Protein AF-A0A966VBM8-F1 (afdb_monomer)

Foldseek 3Di:
DWDFAPALVSVVVCQVVPFQLEAADVVLLVVLLVPAPAAACPCPLFCLQALFWFQLCVLQCVLQVVLVHARLQFFDGISLQLLVQLQQQQSQQQSFFPPVPDCPVPVAGWFRQLLLLQQQDLDHHHYNSRSLSLCAPFAHTDGQAQPVVVVDHNVDHDNVSSSVNNNVHDDPVNRVVRNVQGFADKYQYQAVSSVSSLLSQRGKKKFFFQWDWDQEADPAQATDTDGTGRGMWIWRIWRNNDPPWIKIKTAGRSGQPSHDYDYPPCDHGRIGMDTRVVVNNRSNSRRMMITHSHHGRPRGDGDDPCRVVVVD

Sequence (312 aa):
MSEIFASTRDMIEAYEHGLVGSYCDPAATEKLLASLPLPLFGNTLAGAGEGQLSLAFKAVVAFEKSAGRKPYDEAQTTGDCVSHGVRGAADQARANDPDLKTTEDWVDRTATEPLYGARGHGGEGASCSEIVGWAHKTGGLMLRKNHTELSLDLSIYNARIGIGWGSRGVPANVTSAAAKHRIGTISLVTTWQQARDCIASGYGLVCCSSVGFNSQRNSEGMLFPKGTWHHAMHWSAADDTRSGDCRFLVQNSWGYTWVSGPKVHDQPEGSFWISQDVAQRMIGYGGTYAVSNVDGFPKRELKDWGAKEVLG

Mean predicted aligned error: 3.75 Å

Structure (mmCIF, N/CA/C/O backbone):
data_AF-A0A966VBM8-F1
#
_entry.id   AF-A0A966VBM8-F1
#
loop_
_atom_site.group_PDB
_atom_site.id
_atom_site.type_symbol
_atom_site.label_atom_id
_atom_site.label_alt_id
_atom_site.label_comp_id
_atom_site.label_asym_id
_atom_site.label_entity_id
_atom_site.label_seq_id
_atom_site.pdbx_PDB_ins_code
_atom_site.Cartn_x
_atom_site.Cartn_y
_atom_site.Cartn_z
_atom_site.occupancy
_atom_site.B_iso_or_equiv
_atom_site.auth_seq_id
_atom_site.auth_comp_id
_atom_site.auth_asym_id
_atom_site.auth_atom_id
_atom_site.pdbx_PDB_model_num
ATOM 1 N N . MET A 1 1 ? 1.461 9.019 -23.106 1.00 62.34 1 MET A N 1
ATOM 2 C CA . MET A 1 1 ? 2.816 8.878 -22.524 1.00 62.34 1 MET A CA 1
ATOM 3 C C . MET A 1 1 ? 2.708 9.234 -21.055 1.00 62.34 1 MET A C 1
ATOM 5 O O . MET A 1 1 ? 1.849 10.051 -20.758 1.00 62.34 1 MET A O 1
ATOM 9 N N . SER A 1 2 ? 3.501 8.626 -20.169 1.00 77.19 2 SER A N 1
ATOM 10 C CA . SER A 1 2 ? 3.479 9.006 -18.750 1.00 77.19 2 SER A CA 1
ATOM 11 C C . SER A 1 2 ? 4.077 10.399 -18.534 1.00 77.19 2 SER A C 1
ATOM 13 O O . SER A 1 2 ? 5.097 10.739 -19.138 1.00 77.19 2 SER A O 1
ATOM 15 N N . GLU A 1 3 ? 3.442 11.185 -17.679 1.00 84.75 3 GLU A N 1
ATOM 16 C CA . GLU A 1 3 ? 3.784 12.548 -17.305 1.00 84.75 3 GLU A CA 1
ATOM 17 C C . GLU A 1 3 ? 4.517 12.579 -15.958 1.00 84.75 3 GLU A C 1
ATOM 19 O O . GLU A 1 3 ? 4.395 11.676 -15.127 1.00 84.75 3 GLU A O 1
ATOM 24 N N . ILE A 1 4 ? 5.315 13.630 -15.756 1.00 93.62 4 ILE A N 1
ATOM 25 C CA . ILE A 1 4 ? 5.951 13.935 -14.473 1.00 93.62 4 ILE A CA 1
ATOM 26 C C . ILE A 1 4 ? 5.295 15.192 -13.914 1.00 93.62 4 ILE A C 1
ATOM 28 O O . ILE A 1 4 ? 5.364 16.251 -14.536 1.00 93.62 4 ILE A O 1
ATOM 32 N N . PHE A 1 5 ? 4.713 15.080 -12.728 1.00 93.00 5 PHE A N 1
ATOM 33 C CA . PHE A 1 5 ? 4.113 16.188 -12.000 1.00 93.00 5 PHE A CA 1
ATOM 34 C C . PHE A 1 5 ? 5.195 16.969 -11.254 1.00 93.00 5 PHE A C 1
ATOM 36 O O . PHE A 1 5 ? 6.013 16.389 -10.535 1.00 93.00 5 PHE A O 1
ATOM 43 N N . ALA A 1 6 ? 5.211 18.292 -11.429 1.00 89.69 6 ALA A N 1
ATOM 44 C CA . ALA A 1 6 ? 6.198 19.165 -10.797 1.00 89.69 6 ALA A CA 1
ATOM 45 C C . ALA A 1 6 ? 5.851 19.477 -9.332 1.00 89.69 6 ALA A C 1
ATOM 47 O O . ALA A 1 6 ? 6.725 19.863 -8.554 1.00 89.69 6 ALA A O 1
ATOM 48 N N . SER A 1 7 ? 4.587 19.300 -8.944 1.00 91.31 7 SER A N 1
ATOM 49 C CA . SER A 1 7 ? 4.099 19.556 -7.595 1.00 91.31 7 SER A CA 1
ATOM 50 C C . SER A 1 7 ? 2.936 18.638 -7.207 1.00 91.31 7 SER A C 1
ATOM 52 O O . SER A 1 7 ? 2.255 18.061 -8.055 1.00 91.31 7 SER A O 1
ATOM 54 N N . THR A 1 8 ? 2.654 18.562 -5.900 1.00 90.88 8 THR A N 1
ATOM 55 C CA . THR A 1 8 ? 1.443 17.915 -5.368 1.00 90.88 8 THR A CA 1
ATOM 56 C C . THR A 1 8 ? 0.172 18.484 -6.001 1.00 90.88 8 THR A C 1
ATOM 58 O O . THR A 1 8 ? -0.772 17.743 -6.249 1.00 90.88 8 THR A O 1
ATOM 61 N N . ARG A 1 9 ? 0.145 19.791 -6.283 1.00 92.31 9 ARG A N 1
ATOM 62 C CA . ARG A 1 9 ? -1.008 20.446 -6.900 1.00 92.31 9 ARG A CA 1
ATOM 63 C C . ARG A 1 9 ? -1.262 19.917 -8.311 1.00 92.31 9 ARG A C 1
ATOM 65 O O . ARG A 1 9 ? -2.390 19.535 -8.592 1.00 92.31 9 ARG A O 1
ATOM 72 N N . ASP A 1 10 ? -0.227 19.835 -9.145 1.00 93.56 10 ASP A N 1
ATOM 73 C CA . ASP A 1 10 ? -0.366 19.377 -10.537 1.00 93.56 10 ASP A CA 1
ATOM 74 C C . ASP A 1 10 ? -0.874 17.933 -10.599 1.00 93.56 10 ASP A C 1
ATOM 76 O O . ASP A 1 10 ? -1.719 17.589 -11.417 1.00 93.56 10 ASP A O 1
ATOM 80 N N . MET A 1 11 ? -0.390 17.085 -9.692 1.00 94.19 11 MET A N 1
ATOM 81 C CA . MET A 1 11 ? -0.851 15.705 -9.577 1.00 94.19 11 MET A CA 1
ATOM 82 C C . MET A 1 11 ? -2.317 15.627 -9.123 1.00 94.19 11 MET A C 1
ATOM 84 O O . MET A 1 11 ? -3.069 14.830 -9.679 1.00 94.19 11 MET A O 1
ATOM 88 N N . ILE A 1 12 ? -2.745 16.435 -8.144 1.00 92.31 12 ILE A N 1
ATOM 89 C CA . ILE A 1 12 ? -4.161 16.495 -7.736 1.00 92.31 12 ILE A CA 1
ATOM 90 C C . ILE A 1 12 ? -5.028 16.936 -8.921 1.00 92.31 12 ILE A C 1
ATOM 92 O O . ILE A 1 12 ? -5.999 16.253 -9.239 1.00 92.31 12 ILE A O 1
ATOM 96 N N . GLU A 1 13 ? -4.645 18.018 -9.606 1.00 94.19 13 GLU A N 1
ATOM 97 C CA . GLU A 1 13 ? -5.353 18.527 -10.788 1.00 94.19 13 GLU A CA 1
ATOM 98 C C . GLU A 1 13 ? -5.423 17.463 -11.900 1.00 94.19 13 GLU A C 1
ATOM 100 O O . GLU A 1 13 ? -6.455 17.315 -12.553 1.00 94.19 13 GLU A O 1
ATOM 105 N N . ALA A 1 14 ? -4.372 16.655 -12.084 1.00 94.81 14 ALA A N 1
ATOM 106 C CA . ALA A 1 14 ? -4.385 15.547 -13.036 1.00 94.81 14 ALA A CA 1
ATOM 107 C C . ALA A 1 14 ? -5.431 14.475 -12.674 1.00 94.81 14 ALA A C 1
ATOM 109 O O . ALA A 1 14 ? -6.175 14.029 -13.549 1.00 94.81 14 ALA A O 1
ATOM 110 N N . TYR A 1 15 ? -5.543 14.081 -11.399 1.00 94.94 15 TYR A N 1
ATOM 111 C CA . TYR A 1 15 ? -6.600 13.160 -10.954 1.00 94.94 15 TYR A CA 1
ATOM 112 C C . TYR A 1 15 ? -7.999 13.767 -11.087 1.00 94.94 15 TYR A C 1
ATOM 114 O O . TYR A 1 15 ? -8.917 13.076 -11.526 1.00 94.94 15 TYR A O 1
ATOM 122 N N . GLU A 1 16 ? -8.168 15.052 -10.770 1.00 92.25 16 GLU A N 1
ATOM 123 C CA . GLU A 1 16 ? -9.439 15.766 -10.955 1.00 92.25 16 GLU A CA 1
ATOM 124 C C . GLU A 1 16 ? -9.857 15.846 -12.433 1.00 92.25 16 GLU A C 1
ATOM 126 O O . GLU A 1 16 ? -11.052 15.838 -12.736 1.00 92.25 16 GLU A O 1
ATOM 131 N N . HIS A 1 17 ? -8.890 15.833 -13.356 1.00 93.50 17 HIS A N 1
ATOM 132 C CA . HIS A 1 17 ? -9.107 15.800 -14.804 1.00 93.50 17 HIS A CA 1
ATOM 133 C C . HIS A 1 17 ? -9.039 14.394 -15.428 1.00 93.50 17 HIS A C 1
ATOM 135 O O . HIS A 1 17 ? -8.966 14.263 -16.650 1.00 93.50 17 HIS A O 1
ATOM 141 N N . GLY A 1 18 ? -9.129 13.336 -14.618 1.00 93.75 18 GLY A N 1
ATOM 142 C CA . GLY A 1 18 ? -9.344 11.974 -15.112 1.00 93.75 18 GLY A CA 1
ATOM 143 C C . GLY A 1 18 ? -8.084 11.136 -15.323 1.00 93.75 18 GLY A C 1
ATOM 144 O O . GLY A 1 18 ? -8.145 10.138 -16.042 1.00 93.75 18 GLY A O 1
ATOM 145 N N . LEU A 1 19 ? -6.956 11.484 -14.692 1.00 96.38 19 LEU A N 1
ATOM 146 C CA . LEU A 1 19 ? -5.806 10.582 -14.610 1.00 96.38 19 LEU A CA 1
ATOM 147 C C . LEU A 1 19 ? -6.228 9.231 -14.013 1.00 96.38 19 LEU A C 1
ATOM 149 O O . LEU A 1 19 ? -6.774 9.146 -12.910 1.00 96.38 19 LEU A O 1
ATOM 153 N N . VAL A 1 20 ? -5.907 8.160 -14.736 1.00 97.31 20 VAL A N 1
ATOM 154 C CA . VAL A 1 20 ? -6.088 6.780 -14.282 1.00 97.31 20 VAL A CA 1
ATOM 155 C C . VAL A 1 20 ? -4.763 6.278 -13.722 1.00 97.31 20 VAL A C 1
ATOM 157 O O . VAL A 1 20 ? -3.937 5.741 -14.450 1.00 97.31 20 VAL A O 1
ATOM 160 N N . GLY A 1 21 ? -4.542 6.484 -12.424 1.00 97.31 21 GLY A N 1
ATOM 161 C CA . GLY A 1 21 ? -3.368 5.961 -11.717 1.00 97.31 21 GLY A CA 1
ATOM 162 C C . GLY A 1 21 ? -3.523 4.495 -11.297 1.00 97.31 21 GLY A C 1
ATOM 163 O O . GLY A 1 21 ? -2.538 3.777 -11.133 1.00 97.31 21 GLY A O 1
ATOM 164 N N . SER A 1 22 ? -4.757 4.029 -11.123 1.00 97.56 22 SER A N 1
ATOM 165 C CA . SER A 1 22 ? -5.069 2.648 -10.781 1.00 97.56 22 SER A CA 1
ATOM 166 C C . SER A 1 22 ? -6.316 2.157 -11.505 1.00 97.56 22 SER A C 1
ATOM 168 O O . SER A 1 22 ? -7.258 2.909 -11.754 1.00 97.56 22 SER A O 1
ATOM 170 N N . TYR A 1 23 ? -6.344 0.871 -11.828 1.00 96.44 23 TYR A N 1
ATOM 171 C CA . TYR A 1 23 ? -7.521 0.226 -12.395 1.00 96.44 23 TYR A CA 1
ATOM 172 C C . TYR A 1 23 ? -7.600 -1.243 -11.984 1.00 96.44 23 TYR A C 1
ATOM 174 O O . TYR A 1 23 ? -6.612 -1.862 -11.582 1.00 96.44 23 TYR A O 1
ATOM 182 N N . CYS A 1 24 ? -8.792 -1.819 -12.084 1.00 93.06 24 CYS A N 1
ATOM 183 C CA . CYS A 1 24 ? -8.986 -3.251 -11.915 1.00 93.06 24 CYS A CA 1
ATOM 184 C C . CYS A 1 24 ? -9.089 -3.898 -13.289 1.00 93.06 24 CYS A C 1
ATOM 186 O O . CYS A 1 24 ? -9.920 -3.493 -14.098 1.00 93.06 24 CYS A O 1
ATOM 188 N N . ASP A 1 25 ? -8.244 -4.894 -13.534 1.00 93.44 25 ASP A N 1
ATOM 189 C CA . ASP A 1 25 ? -8.349 -5.787 -14.683 1.00 93.44 25 ASP A CA 1
ATOM 190 C C . ASP A 1 25 ? -8.907 -7.130 -14.185 1.00 93.44 25 ASP A C 1
ATOM 192 O O . ASP A 1 25 ? -8.172 -7.898 -13.555 1.00 93.44 25 ASP A O 1
ATOM 196 N N . PRO A 1 26 ? -10.204 -7.422 -14.411 1.00 94.12 26 PRO A N 1
ATOM 197 C CA . PRO A 1 26 ? -10.822 -8.653 -13.930 1.00 94.12 26 PRO A CA 1
ATOM 198 C C . PRO A 1 26 ? -10.145 -9.921 -14.456 1.00 94.12 26 PRO A C 1
ATOM 200 O O . PRO A 1 26 ? -10.035 -10.889 -13.708 1.00 94.12 26 PRO A O 1
ATOM 203 N N . ALA A 1 27 ? -9.654 -9.914 -15.699 1.00 94.19 27 ALA A N 1
ATOM 204 C CA . ALA A 1 27 ? -9.013 -11.080 -16.300 1.00 94.19 27 ALA A CA 1
ATOM 205 C C . ALA A 1 27 ? -7.618 -11.314 -15.704 1.00 94.19 27 ALA A C 1
ATOM 207 O O . ALA A 1 27 ? -7.261 -12.449 -15.380 1.00 94.19 27 ALA A O 1
ATOM 208 N N . ALA A 1 28 ? -6.839 -10.245 -15.500 1.00 93.44 28 ALA A N 1
ATOM 209 C CA . ALA A 1 28 ? -5.557 -10.337 -14.801 1.00 93.44 28 ALA A CA 1
ATOM 210 C C . ALA A 1 28 ? -5.746 -10.769 -13.339 1.00 93.44 28 ALA A C 1
ATOM 212 O O . ALA A 1 28 ? -5.002 -11.619 -12.846 1.00 93.44 28 ALA A O 1
ATOM 213 N N . THR A 1 29 ? -6.776 -10.244 -12.665 1.00 97.06 29 THR A N 1
ATOM 214 C CA . THR A 1 29 ? -7.153 -10.666 -11.314 1.00 97.06 29 THR A CA 1
ATOM 215 C C . THR A 1 29 ? -7.504 -12.148 -11.285 1.00 97.06 29 THR A C 1
ATOM 217 O O . THR A 1 29 ? -6.884 -12.884 -10.526 1.00 97.06 29 THR A O 1
ATOM 220 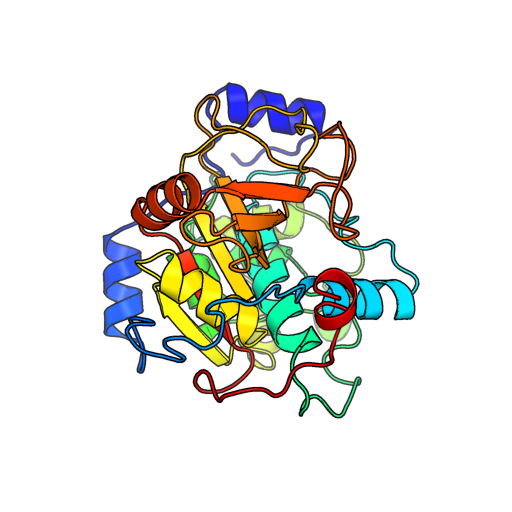N N . GLU A 1 30 ? -8.423 -12.625 -12.125 1.00 97.44 30 GLU A N 1
ATOM 221 C CA . GLU A 1 30 ? -8.815 -14.040 -12.175 1.00 97.44 30 GLU A CA 1
ATOM 222 C C . GLU A 1 30 ? -7.609 -14.955 -12.421 1.00 97.44 30 GLU A C 1
ATOM 224 O O . GLU A 1 30 ? -7.393 -15.916 -11.680 1.00 97.44 30 GLU A O 1
ATOM 229 N N . LYS A 1 31 ? -6.764 -14.607 -13.398 1.00 97.19 31 LYS A N 1
ATOM 230 C CA . LYS A 1 31 ? -5.530 -15.340 -13.698 1.00 97.19 31 LYS A CA 1
ATOM 231 C C . LYS A 1 31 ? -4.582 -15.382 -12.501 1.00 97.19 31 LYS A C 1
ATOM 233 O O . LYS A 1 31 ? -3.997 -16.430 -12.220 1.00 97.19 31 LYS A O 1
ATOM 238 N N . LEU A 1 32 ? -4.411 -14.259 -11.800 1.00 98.06 32 LEU A N 1
ATOM 239 C CA . LEU A 1 32 ? -3.594 -14.213 -10.595 1.00 98.06 32 LEU A CA 1
ATOM 240 C C . LEU A 1 32 ? -4.181 -15.140 -9.532 1.00 98.06 32 LEU A C 1
ATOM 242 O O . LEU A 1 32 ? -3.475 -16.035 -9.077 1.00 98.06 32 LEU A O 1
ATOM 246 N N . LEU A 1 33 ? -5.462 -14.991 -9.191 1.00 98.38 33 LEU A N 1
ATOM 247 C CA . LEU A 1 33 ? -6.120 -15.791 -8.156 1.00 98.38 33 LEU A CA 1
ATOM 248 C C . LEU A 1 33 ? -6.055 -17.290 -8.457 1.00 98.38 33 LEU A C 1
ATOM 250 O O . LEU A 1 33 ? -5.647 -18.058 -7.593 1.00 98.38 33 LEU A O 1
ATOM 254 N N . ALA A 1 34 ? -6.335 -17.712 -9.690 1.00 98.25 34 ALA A N 1
ATOM 255 C CA . ALA A 1 34 ? -6.261 -19.119 -10.093 1.00 98.25 34 ALA A CA 1
ATOM 256 C C . ALA A 1 34 ? -4.871 -19.750 -9.885 1.00 98.25 34 ALA A C 1
ATOM 258 O O . ALA A 1 34 ? -4.726 -20.970 -9.862 1.00 98.25 34 ALA A O 1
ATOM 259 N N . SER A 1 35 ? -3.839 -18.920 -9.747 1.00 97.81 35 SER A N 1
ATOM 260 C CA . SER A 1 35 ? -2.457 -19.350 -9.600 1.00 97.81 35 SER A CA 1
ATOM 261 C C . SER A 1 35 ? -1.916 -19.243 -8.166 1.00 97.81 35 SER A C 1
ATOM 263 O O . SER A 1 35 ? -0.743 -19.556 -7.950 1.00 97.81 35 SER A O 1
ATOM 265 N N . LEU A 1 36 ? -2.706 -18.752 -7.205 1.00 98.12 36 LEU A N 1
ATOM 266 C CA . LEU A 1 36 ? -2.292 -18.574 -5.810 1.00 98.12 36 LEU A CA 1
ATOM 267 C C . LEU A 1 36 ? -2.736 -19.761 -4.942 1.00 98.12 36 LEU A C 1
ATOM 269 O O . LEU A 1 36 ? -3.844 -20.260 -5.124 1.00 98.12 36 LEU A O 1
ATOM 273 N N . PRO A 1 37 ? -1.925 -20.179 -3.953 1.00 96.88 37 PRO A N 1
ATOM 274 C CA . PRO A 1 37 ? -2.327 -21.216 -3.001 1.00 96.88 37 PRO A CA 1
ATOM 275 C C . PRO A 1 37 ? -3.431 -20.731 -2.048 1.00 96.88 37 PRO A C 1
ATOM 277 O O . PRO A 1 37 ? -4.284 -21.514 -1.641 1.00 96.88 37 PRO A O 1
ATOM 280 N N . LEU A 1 38 ? -3.431 -19.434 -1.720 1.00 97.75 38 LEU A N 1
ATOM 281 C CA . LEU A 1 38 ? -4.437 -18.766 -0.895 1.00 97.75 38 LEU A CA 1
ATOM 282 C C . LEU A 1 38 ? -5.002 -17.557 -1.663 1.00 97.75 38 LEU A C 1
ATOM 284 O O . LEU A 1 38 ? -4.587 -16.423 -1.425 1.00 97.75 38 LEU A O 1
ATOM 288 N N . PRO A 1 39 ? -5.899 -17.772 -2.643 1.00 97.94 39 PRO A N 1
ATOM 289 C CA . PRO A 1 39 ? -6.352 -16.701 -3.528 1.00 97.94 39 PRO A CA 1
ATOM 290 C C . PRO A 1 39 ? -7.216 -15.661 -2.815 1.00 97.94 39 PRO A C 1
ATOM 292 O O . PRO A 1 39 ? -7.062 -14.463 -3.040 1.00 97.94 39 PRO A O 1
ATOM 295 N N . LEU A 1 40 ? -8.116 -16.110 -1.944 1.00 98.50 40 LEU A N 1
ATOM 296 C CA . LEU A 1 40 ? -9.013 -15.254 -1.176 1.00 98.50 40 LEU A CA 1
ATOM 297 C C . LEU A 1 40 ? -8.566 -15.235 0.277 1.00 98.50 40 LEU A C 1
ATOM 299 O O . LEU A 1 40 ? -8.233 -16.281 0.832 1.00 98.50 40 LEU A O 1
ATOM 303 N N . PHE A 1 41 ? -8.625 -14.062 0.904 1.00 98.19 41 PHE A N 1
ATOM 304 C CA . PHE A 1 41 ? -8.334 -13.942 2.328 1.00 98.19 41 PHE A CA 1
ATOM 305 C C . PHE A 1 41 ? -9.369 -14.728 3.148 1.00 98.19 41 PHE A C 1
ATOM 307 O O . PHE A 1 41 ? -9.011 -15.471 4.057 1.00 98.19 41 PHE A O 1
ATOM 314 N N . GLY A 1 42 ? -10.649 -14.678 2.760 1.00 96.62 42 GLY A N 1
ATOM 315 C CA . GLY A 1 42 ? -11.686 -15.569 3.292 1.00 96.62 42 GLY A CA 1
ATOM 316 C C . GLY A 1 42 ? -11.857 -15.434 4.808 1.00 96.62 42 GLY A C 1
ATOM 317 O O . GLY A 1 42 ? -12.084 -14.333 5.300 1.00 96.62 42 GLY A O 1
ATOM 318 N N . ASN A 1 43 ? -11.742 -16.553 5.529 1.00 95.88 43 ASN A N 1
ATOM 319 C CA . ASN A 1 43 ? -11.802 -16.610 6.998 1.00 95.88 43 ASN A CA 1
ATOM 320 C C . ASN A 1 43 ? -10.412 -16.564 7.658 1.00 95.88 43 ASN A C 1
ATOM 322 O O . ASN A 1 43 ? -10.277 -16.861 8.846 1.00 95.88 43 ASN A O 1
ATOM 326 N N . THR A 1 44 ? -9.365 -16.242 6.895 1.00 95.75 44 THR A N 1
ATOM 327 C CA . THR A 1 44 ? -8.013 -16.076 7.435 1.00 95.75 44 THR A CA 1
ATOM 328 C C . THR A 1 44 ? -8.050 -14.995 8.510 1.00 95.75 44 THR A C 1
ATOM 330 O O . THR A 1 44 ? -8.561 -13.908 8.267 1.00 95.75 44 THR A O 1
ATOM 333 N N . LEU A 1 45 ? -7.544 -15.309 9.708 1.00 96.56 45 LEU A N 1
ATOM 334 C CA . LEU A 1 45 ? -7.495 -14.390 10.854 1.00 96.56 45 LEU A CA 1
ATOM 335 C C . LEU A 1 45 ? -8.864 -13.830 11.292 1.00 96.56 45 LEU A C 1
ATOM 337 O O . LEU A 1 45 ? -8.907 -12.793 11.945 1.00 96.56 45 LEU A O 1
ATOM 341 N N . ALA A 1 46 ? -9.973 -14.505 10.969 1.00 97.50 46 ALA A N 1
ATOM 342 C CA . ALA A 1 46 ? -11.317 -14.015 11.277 1.00 97.50 46 ALA A CA 1
ATOM 343 C C . ALA A 1 46 ? -11.471 -13.611 12.757 1.00 97.50 46 ALA A C 1
ATOM 345 O O . ALA A 1 46 ? -11.176 -14.392 13.664 1.00 97.50 46 ALA A O 1
ATOM 346 N N . GLY A 1 47 ? -11.932 -12.380 12.984 1.00 96.19 47 GLY A N 1
ATOM 347 C CA . GLY A 1 47 ? -12.138 -11.796 14.310 1.00 96.19 47 GLY A CA 1
ATOM 348 C C . GLY A 1 47 ? -10.873 -11.245 14.976 1.00 96.19 47 GLY A C 1
ATOM 349 O O . GLY A 1 47 ? -10.963 -10.707 16.076 1.00 96.19 47 GLY A O 1
ATOM 350 N N . ALA A 1 48 ? -9.696 -11.340 14.345 1.00 95.06 48 ALA A N 1
ATOM 351 C CA . ALA A 1 48 ? -8.434 -10.914 14.955 1.00 95.06 48 ALA A CA 1
ATOM 352 C C . ALA A 1 48 ? -8.409 -9.432 15.351 1.00 95.06 48 ALA A C 1
ATOM 354 O O . ALA A 1 48 ? -7.718 -9.092 16.308 1.00 95.06 48 ALA A O 1
ATOM 355 N N . GLY A 1 49 ? -9.145 -8.569 14.644 1.00 95.19 49 GLY A N 1
ATOM 356 C CA . GLY A 1 49 ? -9.238 -7.140 14.944 1.00 95.19 49 GLY A CA 1
ATOM 357 C C . GLY A 1 49 ? -10.557 -6.693 15.564 1.00 95.19 49 GLY A C 1
ATOM 358 O O . GLY A 1 49 ? -10.758 -5.491 15.711 1.00 95.19 49 GLY A O 1
ATOM 359 N N . GLU A 1 50 ? -11.463 -7.615 15.893 1.00 96.50 50 GLU A N 1
ATOM 360 C CA . GLU A 1 50 ? -12.779 -7.254 16.420 1.00 96.50 50 GLU A CA 1
ATOM 361 C C . GLU A 1 50 ? -12.668 -6.535 17.766 1.00 96.50 50 GLU A C 1
ATOM 363 O O . GLU A 1 50 ? -11.966 -7.001 18.668 1.00 96.50 50 GLU A O 1
ATOM 368 N N . GLY A 1 51 ? -13.340 -5.386 17.894 1.00 95.88 51 GLY A N 1
ATOM 369 C CA . GLY A 1 51 ? -13.334 -4.601 19.130 1.00 95.88 51 GLY A CA 1
ATOM 370 C C . GLY A 1 51 ? -12.009 -3.890 19.434 1.00 95.88 51 GLY A C 1
ATOM 371 O O . GLY A 1 51 ? -11.829 -3.410 20.553 1.00 95.88 51 GLY A O 1
ATOM 372 N N . GLN A 1 52 ? -11.058 -3.852 18.493 1.00 94.38 52 GLN A N 1
ATOM 373 C CA . GLN A 1 52 ? -9.694 -3.379 18.742 1.00 94.38 52 GLN A CA 1
ATOM 374 C C . GLN A 1 52 ? -9.342 -2.110 17.970 1.00 94.38 52 GLN A C 1
ATOM 376 O O . GLN A 1 52 ? -9.777 -1.889 16.841 1.00 94.38 52 GLN A O 1
ATOM 381 N N . LEU A 1 53 ? -8.453 -1.318 18.571 1.00 96.00 53 LEU A N 1
ATOM 382 C CA . LEU A 1 53 ? -7.687 -0.293 17.878 1.00 96.00 53 LEU A CA 1
ATOM 383 C C . LEU A 1 53 ? -6.344 -0.893 17.442 1.00 96.00 53 LEU A C 1
ATOM 385 O O . LEU A 1 53 ? -5.497 -1.201 18.275 1.00 96.00 53 LEU A O 1
ATOM 389 N N . SER A 1 54 ? -6.124 -1.037 16.140 1.00 95.06 54 SER A N 1
ATOM 390 C CA . SER A 1 54 ? -4.841 -1.434 15.556 1.00 95.06 54 SER A CA 1
ATOM 391 C C . SER A 1 54 ? -4.160 -0.243 14.897 1.00 95.06 54 SER A C 1
ATOM 393 O O . SER A 1 54 ? -4.682 0.334 13.947 1.00 95.06 54 SER A O 1
ATOM 395 N N . LEU A 1 55 ? -2.954 0.089 15.364 1.00 96.44 55 LEU A N 1
ATOM 396 C CA . LEU A 1 55 ? -2.127 1.190 14.857 1.00 96.44 55 LEU A CA 1
ATOM 397 C C . LEU A 1 55 ? -0.852 0.655 14.180 1.00 96.44 55 LEU A C 1
ATOM 399 O O . LEU A 1 55 ? 0.252 1.119 14.472 1.00 96.44 55 LEU A O 1
ATOM 403 N N . ALA A 1 56 ? -0.994 -0.340 13.295 1.00 95.12 56 ALA A N 1
ATOM 404 C CA . ALA A 1 56 ? 0.118 -1.043 12.635 1.00 95.12 56 ALA A CA 1
ATOM 405 C C . ALA A 1 56 ? 1.140 -0.104 11.954 1.00 95.12 56 ALA A C 1
ATOM 407 O O . ALA A 1 56 ? 2.338 -0.404 11.916 1.00 95.12 56 ALA A O 1
ATOM 408 N N . PHE A 1 57 ? 0.709 1.076 11.494 1.00 96.31 57 PHE A N 1
ATOM 409 C CA . PHE A 1 57 ? 1.594 2.108 10.948 1.00 96.31 57 PHE A CA 1
ATOM 410 C C . PHE A 1 57 ? 2.687 2.583 11.919 1.00 96.31 57 PHE A C 1
ATOM 412 O O . PHE A 1 57 ? 3.712 3.090 11.458 1.00 96.31 57 PHE A O 1
ATOM 419 N N . LYS A 1 58 ? 2.505 2.469 13.246 1.00 96.06 58 LYS A N 1
ATOM 420 C CA . LYS A 1 58 ? 3.507 2.944 14.216 1.00 96.06 58 LYS A CA 1
ATOM 421 C C . LYS A 1 58 ? 4.822 2.176 14.098 1.00 96.06 58 LYS A C 1
ATOM 423 O O . LYS A 1 58 ? 5.875 2.772 14.318 1.00 96.06 58 LYS A O 1
ATOM 428 N N . ALA A 1 59 ? 4.781 0.912 13.675 1.00 94.31 59 ALA A N 1
ATOM 429 C CA . ALA A 1 59 ? 5.986 0.145 13.379 1.00 94.31 59 ALA A CA 1
ATOM 430 C C . ALA A 1 59 ? 6.759 0.733 12.190 1.00 94.31 59 ALA A C 1
ATOM 432 O O . ALA A 1 59 ? 7.967 0.940 12.287 1.00 94.31 59 ALA A O 1
ATOM 433 N N . VAL A 1 60 ? 6.056 1.101 11.113 1.00 94.94 60 VAL A N 1
ATOM 434 C CA . VAL A 1 60 ? 6.656 1.788 9.957 1.00 94.94 60 VAL A CA 1
ATOM 435 C C . VAL A 1 60 ? 7.237 3.132 10.392 1.00 94.94 60 VAL A C 1
ATOM 437 O O . VAL A 1 60 ? 8.399 3.416 10.130 1.00 94.94 60 VAL A O 1
ATOM 440 N N . VAL A 1 61 ? 6.474 3.936 11.140 1.00 95.69 61 VAL A N 1
ATOM 441 C CA . VAL A 1 61 ? 6.935 5.230 11.675 1.00 95.69 61 VAL A CA 1
ATOM 442 C C . VAL A 1 61 ? 8.202 5.082 12.519 1.00 95.69 61 VAL A C 1
ATOM 444 O O . VAL A 1 61 ? 9.116 5.896 12.389 1.00 95.69 61 VAL A O 1
ATOM 447 N N . ALA A 1 62 ? 8.262 4.073 13.390 1.00 93.31 62 ALA A N 1
ATOM 448 C CA . ALA A 1 62 ? 9.432 3.802 14.215 1.00 93.31 62 ALA A CA 1
ATOM 449 C C . ALA A 1 62 ? 10.640 3.403 13.357 1.00 93.31 62 ALA A C 1
ATOM 451 O O . ALA A 1 62 ? 11.723 3.955 13.554 1.00 93.31 62 ALA A O 1
ATOM 452 N N . PHE A 1 63 ? 10.438 2.519 12.375 1.00 91.88 63 PHE A N 1
ATOM 453 C CA . PHE A 1 63 ? 11.468 2.115 11.420 1.00 91.88 63 PHE A CA 1
ATOM 454 C C . PHE A 1 63 ? 12.036 3.323 10.662 1.00 91.88 63 PHE A C 1
ATOM 456 O O . PHE A 1 63 ? 13.242 3.566 10.702 1.00 91.88 63 PHE A O 1
ATOM 463 N N . GLU A 1 64 ? 11.180 4.145 10.054 1.00 92.88 64 GLU A N 1
ATOM 464 C CA . GLU A 1 64 ? 11.620 5.293 9.252 1.00 92.88 64 GLU A CA 1
ATOM 465 C C . GLU A 1 64 ? 12.377 6.325 10.091 1.00 92.88 64 GLU A C 1
ATOM 467 O O . GLU A 1 64 ? 13.430 6.807 9.675 1.00 92.88 64 GLU A O 1
ATOM 472 N N . LYS A 1 65 ? 11.893 6.612 11.307 1.00 93.44 65 LYS A N 1
ATOM 473 C CA . LYS A 1 65 ? 12.585 7.510 12.242 1.00 93.44 65 LYS A CA 1
ATOM 474 C C . LYS A 1 65 ? 13.940 6.958 12.672 1.00 93.44 65 LYS A C 1
ATOM 476 O O . LYS A 1 65 ? 14.895 7.725 12.760 1.00 93.44 65 LYS A O 1
ATOM 481 N N . SER A 1 66 ? 14.034 5.652 12.932 1.00 90.56 66 SER A N 1
ATOM 482 C CA . SER A 1 66 ? 15.297 5.011 13.322 1.00 90.56 66 SER A CA 1
ATOM 483 C C . SER A 1 66 ? 16.357 5.097 12.220 1.00 90.56 66 SER A C 1
ATOM 485 O O . SER A 1 66 ? 17.541 5.227 12.512 1.00 90.56 66 SER A O 1
ATOM 487 N N . ALA A 1 67 ? 15.917 5.139 10.962 1.00 88.94 67 ALA A N 1
ATOM 488 C CA . ALA A 1 67 ? 16.758 5.350 9.793 1.00 88.94 67 ALA A CA 1
ATOM 489 C C . ALA A 1 67 ? 16.966 6.840 9.434 1.00 88.94 67 ALA A C 1
ATOM 491 O O . ALA A 1 67 ? 17.452 7.155 8.350 1.00 88.94 67 ALA A O 1
ATOM 492 N N . GLY A 1 68 ? 16.579 7.774 10.314 1.00 90.56 68 GLY A N 1
ATOM 493 C CA . GLY A 1 68 ? 16.774 9.215 10.120 1.00 90.56 68 GLY A CA 1
ATOM 494 C C . GLY A 1 68 ? 15.843 9.867 9.091 1.00 90.56 68 GLY A C 1
ATOM 495 O O . GLY A 1 68 ? 16.103 10.994 8.670 1.00 90.56 68 GLY A O 1
ATOM 496 N N . ARG A 1 69 ? 14.762 9.192 8.683 1.00 90.88 69 ARG A N 1
ATOM 497 C CA . ARG A 1 69 ? 13.787 9.695 7.703 1.00 90.88 69 ARG A CA 1
ATOM 498 C C . ARG A 1 69 ? 12.551 10.278 8.370 1.00 90.88 69 ARG A C 1
ATOM 500 O O . ARG A 1 69 ? 12.193 9.934 9.501 1.00 90.88 69 ARG A O 1
ATOM 507 N N . LYS A 1 70 ? 11.844 11.137 7.633 1.00 94.00 70 LYS A N 1
ATOM 508 C CA . LYS A 1 70 ? 10.507 11.570 8.033 1.00 94.00 70 LYS A CA 1
ATOM 509 C C . LYS A 1 70 ? 9.479 10.552 7.506 1.00 94.00 70 LYS A C 1
ATOM 511 O O . LYS A 1 70 ? 9.478 10.291 6.306 1.00 94.00 70 LYS A O 1
ATOM 516 N N . PRO A 1 71 ? 8.607 9.989 8.364 1.00 93.62 71 PRO A N 1
ATOM 517 C CA . PRO A 1 71 ? 7.689 8.938 7.946 1.00 93.62 71 PRO A CA 1
ATOM 518 C C . PRO A 1 71 ? 6.762 9.340 6.795 1.00 93.62 71 PRO A C 1
ATOM 520 O O . PRO A 1 71 ? 6.007 10.299 6.953 1.00 93.62 71 PRO A O 1
ATOM 523 N N . TYR A 1 72 ? 6.753 8.568 5.707 1.00 93.25 72 TYR A N 1
ATOM 524 C CA . TYR A 1 72 ? 5.926 8.784 4.510 1.00 93.25 72 TYR A CA 1
ATOM 525 C C . TYR A 1 72 ? 6.228 10.082 3.724 1.00 93.25 72 TYR A C 1
ATOM 527 O O . TYR A 1 72 ? 5.324 10.692 3.154 1.00 93.25 72 TYR A O 1
ATOM 535 N N . ASP A 1 73 ? 7.492 10.517 3.666 1.00 93.75 73 ASP A N 1
ATOM 536 C CA . ASP A 1 73 ? 7.931 11.728 2.939 1.00 93.75 73 ASP A CA 1
ATOM 537 C C . ASP A 1 73 ? 7.996 11.603 1.414 1.00 93.75 73 ASP A C 1
ATOM 539 O O . ASP A 1 73 ? 8.040 12.620 0.722 1.00 93.75 73 ASP A O 1
ATOM 543 N N . GLU A 1 74 ? 7.981 10.388 0.874 1.00 94.88 74 GLU A N 1
ATOM 544 C CA . GLU A 1 74 ? 8.088 10.149 -0.566 1.00 94.88 74 GLU A CA 1
ATOM 545 C C . GLU A 1 74 ? 6.725 10.283 -1.268 1.00 94.88 74 GLU A C 1
ATOM 547 O O . GLU A 1 74 ? 5.896 9.366 -1.264 1.00 94.88 74 GLU A O 1
ATOM 552 N N . ALA A 1 75 ? 6.503 11.440 -1.896 1.00 95.25 75 ALA A N 1
ATOM 553 C CA . ALA A 1 75 ? 5.345 11.697 -2.747 1.00 95.25 75 ALA A CA 1
ATOM 554 C C . ALA A 1 75 ? 5.543 11.117 -4.155 1.00 95.25 75 ALA A C 1
ATOM 556 O O . ALA A 1 75 ? 6.633 11.197 -4.722 1.00 95.25 75 ALA A O 1
ATOM 557 N N . GLN A 1 76 ? 4.476 10.569 -4.732 1.00 95.38 76 GLN A N 1
ATOM 558 C CA . GLN A 1 76 ? 4.462 10.160 -6.128 1.00 95.38 76 GLN A CA 1
ATOM 559 C C . GLN A 1 76 ? 4.560 11.380 -7.045 1.00 95.38 76 GLN A C 1
ATOM 561 O O . GLN A 1 76 ? 4.120 12.479 -6.707 1.00 95.38 76 GLN A O 1
ATOM 566 N N . THR A 1 77 ? 5.116 11.170 -8.230 1.00 96.31 77 THR A N 1
ATOM 567 C CA . THR A 1 77 ? 5.332 12.232 -9.230 1.00 96.31 77 THR A CA 1
ATOM 568 C C . THR A 1 77 ? 4.836 11.834 -10.614 1.00 96.31 77 THR A C 1
ATOM 570 O O . THR A 1 77 ? 5.053 12.562 -11.572 1.00 96.31 77 THR A O 1
ATOM 573 N N . THR A 1 78 ? 4.161 10.691 -10.732 1.00 97.25 78 THR A N 1
ATOM 574 C CA . THR A 1 78 ? 3.504 10.203 -11.951 1.00 97.25 78 THR A CA 1
ATOM 575 C C . THR A 1 78 ? 2.285 9.358 -11.545 1.00 97.25 78 THR A C 1
ATOM 577 O O . THR A 1 78 ? 1.884 9.368 -10.375 1.00 97.25 78 THR A O 1
ATOM 580 N N . GLY A 1 79 ? 1.650 8.637 -12.469 1.00 96.88 79 GLY A N 1
ATOM 581 C CA . GLY A 1 79 ? 0.534 7.729 -12.187 1.00 96.88 79 GLY A CA 1
ATOM 582 C C . GLY A 1 79 ? 0.914 6.439 -11.443 1.00 96.88 79 GLY A C 1
ATOM 583 O O . GLY A 1 79 ? 0.208 5.447 -11.560 1.00 9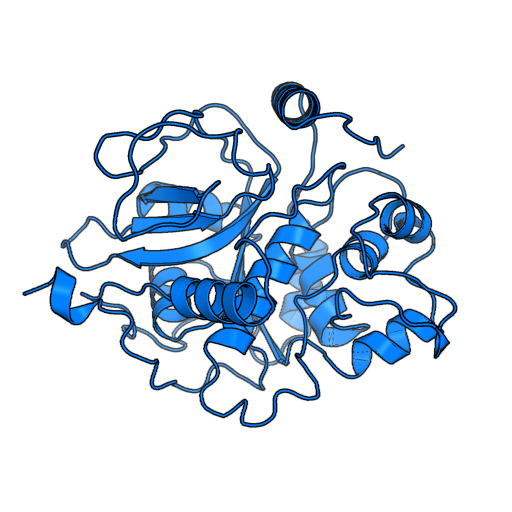6.88 79 GLY A O 1
ATOM 584 N N . ASP A 1 80 ? 1.994 6.402 -10.659 1.00 97.81 80 ASP A N 1
ATOM 585 C CA . ASP A 1 80 ? 2.542 5.193 -10.023 1.00 97.81 80 ASP A CA 1
ATOM 586 C C . ASP A 1 80 ? 1.988 4.906 -8.616 1.00 97.81 80 ASP A C 1
ATOM 588 O O . ASP A 1 80 ? 2.632 4.266 -7.780 1.00 97.81 80 ASP A O 1
ATOM 592 N N . CYS A 1 81 ? 0.751 5.332 -8.350 1.00 98.44 81 CYS A N 1
ATOM 593 C CA . CYS A 1 81 ? 0.114 5.162 -7.041 1.00 98.44 81 CYS A CA 1
ATOM 594 C C . CYS A 1 81 ? 0.042 3.702 -6.576 1.00 98.44 81 CYS A C 1
ATOM 596 O O . CYS A 1 81 ? 0.224 3.420 -5.392 1.00 98.44 81 CYS A O 1
ATOM 598 N N . VAL A 1 82 ? -0.143 2.755 -7.503 1.00 98.75 82 VAL A N 1
ATOM 599 C CA . VAL A 1 82 ? -0.142 1.320 -7.187 1.00 98.75 82 VAL A CA 1
ATOM 600 C C . VAL A 1 82 ? 1.195 0.903 -6.586 1.00 98.75 82 VAL A C 1
ATOM 602 O O . VAL A 1 82 ? 1.218 0.219 -5.569 1.00 98.75 82 VAL A O 1
ATOM 605 N N . SER A 1 83 ? 2.309 1.369 -7.145 1.00 98.69 83 SER A N 1
ATOM 606 C CA . SER A 1 83 ? 3.652 1.072 -6.644 1.00 98.69 83 SER A CA 1
ATOM 607 C C . SER A 1 83 ? 3.871 1.624 -5.239 1.00 98.69 83 SER A C 1
ATOM 609 O O . SER A 1 83 ? 4.408 0.926 -4.380 1.00 98.69 83 SER A O 1
ATOM 611 N N . HIS A 1 84 ? 3.404 2.849 -4.975 1.00 98.62 84 HIS A N 1
ATOM 612 C CA . HIS A 1 84 ? 3.457 3.451 -3.640 1.00 98.62 84 HIS A CA 1
ATOM 613 C C . HIS A 1 84 ? 2.577 2.695 -2.627 1.00 98.62 84 HIS A C 1
ATOM 615 O O . HIS A 1 84 ? 2.993 2.504 -1.480 1.00 98.62 84 HIS A O 1
ATOM 621 N N . GLY A 1 85 ? 1.391 2.242 -3.041 1.00 98.56 85 GLY A N 1
ATOM 622 C CA . GLY A 1 85 ? 0.483 1.444 -2.217 1.00 98.56 85 GLY A CA 1
ATOM 623 C C . GLY A 1 85 ? 1.044 0.057 -1.889 1.00 98.56 85 GLY A C 1
ATOM 624 O O . GLY A 1 85 ? 1.032 -0.352 -0.728 1.00 98.56 85 GLY A O 1
ATOM 625 N N . VAL A 1 86 ? 1.600 -0.642 -2.885 1.00 98.69 86 VAL A N 1
ATOM 626 C CA . VAL A 1 86 ? 2.239 -1.958 -2.708 1.00 98.69 86 VAL A CA 1
ATOM 627 C C . VAL A 1 86 ? 3.477 -1.854 -1.820 1.00 98.69 86 VAL A C 1
ATOM 629 O O . VAL A 1 86 ? 3.628 -2.671 -0.911 1.00 98.69 86 VAL A O 1
ATOM 632 N N . ARG A 1 87 ? 4.316 -0.822 -2.009 1.00 98.12 87 ARG A N 1
ATOM 633 C CA . ARG A 1 87 ? 5.420 -0.496 -1.090 1.00 98.12 87 ARG A CA 1
ATOM 634 C C . ARG A 1 87 ? 4.909 -0.360 0.343 1.00 98.12 87 ARG A C 1
ATOM 636 O O . ARG A 1 87 ? 5.418 -1.039 1.225 1.00 98.12 87 ARG A O 1
ATOM 643 N N . GLY A 1 88 ? 3.906 0.494 0.567 1.00 98.06 88 GLY A N 1
ATOM 644 C CA . GLY A 1 88 ? 3.355 0.740 1.903 1.00 98.06 88 GLY A CA 1
ATOM 645 C C . GLY A 1 88 ? 2.863 -0.541 2.577 1.00 98.06 88 GLY A C 1
ATOM 646 O O . GLY A 1 88 ? 3.216 -0.812 3.720 1.00 98.06 88 GLY A O 1
ATOM 647 N N . ALA A 1 89 ? 2.133 -1.379 1.837 1.00 98.44 89 ALA A N 1
ATOM 648 C CA . ALA A 1 89 ? 1.666 -2.666 2.338 1.00 98.44 89 ALA A CA 1
ATOM 649 C C . ALA A 1 89 ? 2.830 -3.610 2.698 1.00 98.44 89 ALA A C 1
ATOM 651 O O . ALA A 1 89 ? 2.856 -4.172 3.793 1.00 98.44 89 ALA A O 1
ATOM 652 N N . ALA A 1 90 ? 3.815 -3.764 1.815 1.00 97.38 90 ALA A N 1
ATOM 653 C CA . ALA A 1 90 ? 4.953 -4.644 2.062 1.00 97.38 90 ALA A CA 1
ATOM 654 C C . ALA A 1 90 ? 5.824 -4.180 3.240 1.00 97.38 90 ALA A C 1
ATOM 656 O O . ALA A 1 90 ? 6.198 -4.989 4.090 1.00 97.38 90 ALA A O 1
ATOM 657 N N . ASP A 1 91 ? 6.116 -2.883 3.308 1.00 96.31 91 ASP A N 1
ATOM 658 C CA . ASP A 1 91 ? 6.916 -2.296 4.380 1.00 96.31 91 ASP A CA 1
ATOM 659 C C . ASP A 1 91 ? 6.170 -2.359 5.724 1.00 96.31 91 ASP A C 1
ATOM 661 O O . ASP A 1 91 ? 6.789 -2.654 6.743 1.00 96.31 91 ASP A O 1
ATOM 665 N N . GLN A 1 92 ? 4.839 -2.199 5.746 1.00 96.31 92 GLN A N 1
ATOM 666 C CA . GLN A 1 92 ? 4.039 -2.442 6.953 1.00 96.31 92 GLN A CA 1
ATOM 667 C C . GLN A 1 92 ? 4.117 -3.896 7.421 1.00 96.31 92 GLN A C 1
ATOM 669 O O . GLN A 1 92 ? 4.316 -4.131 8.616 1.00 96.31 92 GLN A O 1
ATOM 674 N N . ALA A 1 93 ? 3.976 -4.856 6.501 1.00 95.62 93 ALA A N 1
ATOM 675 C CA . ALA A 1 93 ? 4.043 -6.275 6.832 1.00 95.62 93 ALA A CA 1
ATOM 676 C C . ALA A 1 93 ? 5.400 -6.645 7.447 1.00 95.62 93 ALA A C 1
ATOM 678 O O . ALA A 1 93 ? 5.436 -7.364 8.443 1.00 95.62 93 ALA A O 1
ATOM 679 N N . ARG A 1 94 ? 6.498 -6.108 6.898 1.00 93.69 94 ARG A N 1
ATOM 680 C CA . ARG A 1 94 ? 7.860 -6.294 7.424 1.00 93.69 94 ARG A CA 1
ATOM 681 C C . ARG A 1 94 ? 8.066 -5.607 8.769 1.00 93.69 94 ARG A C 1
ATOM 683 O O . ARG A 1 94 ? 8.583 -6.230 9.686 1.00 93.69 94 ARG A O 1
ATOM 690 N N . ALA A 1 95 ? 7.628 -4.355 8.911 1.00 92.44 95 ALA A N 1
ATOM 691 C CA . ALA A 1 95 ? 7.803 -3.587 10.144 1.00 92.44 95 ALA A CA 1
ATOM 692 C C . ALA A 1 95 ? 7.118 -4.233 11.358 1.00 92.44 95 ALA A C 1
ATOM 694 O O . ALA A 1 95 ? 7.574 -4.070 12.487 1.00 92.44 95 ALA A O 1
ATOM 695 N N . ASN A 1 96 ? 6.007 -4.932 11.124 1.00 93.06 96 ASN A N 1
ATOM 696 C CA . ASN A 1 96 ? 5.220 -5.599 12.158 1.00 93.06 96 ASN A CA 1
ATOM 697 C C . ASN A 1 96 ? 5.550 -7.092 12.305 1.00 93.06 96 ASN A C 1
ATOM 699 O O . ASN A 1 96 ? 4.844 -7.793 13.028 1.00 93.06 96 ASN A O 1
ATOM 703 N N . ASP A 1 97 ? 6.576 -7.599 11.620 1.00 91.12 97 ASP A N 1
ATOM 704 C CA . ASP A 1 97 ? 6.993 -8.989 11.759 1.00 91.12 97 ASP A CA 1
ATOM 705 C C . ASP A 1 97 ? 7.886 -9.169 13.007 1.00 91.12 97 ASP A C 1
ATOM 707 O O . ASP A 1 97 ? 8.999 -8.636 13.037 1.00 91.12 97 ASP A O 1
ATOM 711 N N . PRO A 1 98 ? 7.436 -9.908 14.043 1.00 83.94 98 PRO A N 1
ATOM 712 C CA . PRO A 1 98 ? 8.220 -10.122 15.262 1.00 83.94 98 PRO A CA 1
ATOM 713 C C . PRO A 1 98 ? 9.434 -11.042 15.051 1.00 83.94 98 PRO A C 1
ATOM 715 O O . PRO A 1 98 ? 10.378 -11.010 15.846 1.00 83.94 98 PRO A O 1
ATOM 718 N N . ASP A 1 99 ? 9.420 -11.862 13.997 1.00 80.31 99 ASP A N 1
ATOM 719 C CA . ASP A 1 99 ? 10.483 -12.809 13.663 1.00 80.31 99 ASP A CA 1
ATOM 720 C C . ASP A 1 99 ? 11.506 -12.231 12.683 1.00 80.31 99 ASP A C 1
ATOM 722 O O . ASP A 1 99 ? 12.518 -12.876 12.391 1.00 80.31 99 ASP A O 1
ATOM 726 N N . LEU A 1 100 ? 11.315 -10.990 12.231 1.00 74.38 100 LEU A N 1
ATOM 727 C CA . LEU A 1 100 ? 12.326 -10.251 11.486 1.00 74.38 100 LEU A CA 1
ATOM 728 C C . LEU A 1 100 ? 13.445 -9.809 12.447 1.00 74.38 100 LEU A C 1
ATOM 730 O O . LEU A 1 100 ? 13.534 -8.661 12.877 1.00 74.38 100 LEU A O 1
ATOM 734 N N . LYS A 1 101 ? 14.287 -10.777 12.834 1.00 53.12 101 LYS A N 1
ATOM 735 C CA . LYS A 1 101 ? 15.332 -10.645 13.866 1.00 53.12 101 LYS A CA 1
ATOM 736 C C . LYS A 1 101 ? 16.642 -10.048 13.351 1.00 53.12 101 LYS A C 1
ATOM 738 O O . LYS A 1 101 ? 17.527 -9.770 14.157 1.00 53.12 101 LYS A O 1
ATOM 743 N N . THR A 1 102 ? 16.780 -9.835 12.042 1.00 48.78 102 THR A N 1
ATOM 744 C CA . THR A 1 102 ? 17.986 -9.265 11.429 1.00 48.78 102 THR A CA 1
ATOM 745 C C . THR A 1 102 ? 17.639 -8.129 10.473 1.00 48.78 102 THR A C 1
ATOM 747 O O . THR A 1 102 ? 16.900 -8.273 9.504 1.00 48.78 102 THR A O 1
ATOM 750 N N . THR A 1 103 ? 18.222 -6.971 10.761 1.00 51.09 103 THR A N 1
ATOM 751 C CA . THR A 1 103 ? 18.102 -5.730 9.998 1.00 51.09 103 THR A CA 1
ATOM 752 C C . THR A 1 103 ? 18.931 -5.722 8.717 1.00 51.09 103 THR A C 1
ATOM 754 O O . THR A 1 103 ? 18.901 -4.715 8.032 1.00 51.09 103 THR A O 1
ATOM 757 N N . GLU A 1 104 ? 19.679 -6.777 8.367 1.00 48.34 104 GLU A N 1
ATOM 758 C CA . GLU A 1 104 ? 20.588 -6.726 7.206 1.00 48.34 104 GLU A CA 1
ATOM 759 C C . GLU A 1 104 ? 19.855 -6.716 5.850 1.00 48.34 104 GLU A C 1
ATOM 761 O O . GLU A 1 104 ? 20.305 -6.038 4.925 1.00 48.34 104 GLU A O 1
ATOM 766 N N . ASP A 1 105 ? 18.692 -7.371 5.741 1.00 56.50 105 ASP A N 1
ATOM 767 C CA . ASP A 1 105 ? 17.959 -7.491 4.467 1.00 56.50 105 ASP A CA 1
ATOM 768 C C . ASP A 1 105 ? 16.868 -6.425 4.259 1.00 56.50 105 ASP A C 1
ATOM 770 O O . ASP A 1 105 ? 16.440 -6.186 3.129 1.00 56.50 105 ASP A O 1
ATOM 774 N N . TRP A 1 106 ? 16.426 -5.745 5.321 1.00 74.81 106 TRP A N 1
ATOM 775 C CA . TRP A 1 106 ? 15.470 -4.630 5.252 1.00 74.81 106 TRP A CA 1
ATOM 776 C C . TRP A 1 106 ? 16.004 -3.423 6.032 1.00 74.81 106 TRP A C 1
ATOM 778 O O . TRP A 1 106 ? 15.436 -2.970 7.020 1.00 74.81 106 TRP A O 1
ATOM 788 N N . VAL A 1 107 ? 17.156 -2.923 5.579 1.00 79.75 107 VAL A N 1
ATOM 789 C CA . VAL A 1 107 ? 17.810 -1.710 6.108 1.00 79.75 107 VAL A CA 1
ATOM 790 C C . VAL A 1 107 ? 17.132 -0.412 5.661 1.00 79.75 107 VAL A C 1
ATOM 792 O O . VAL A 1 107 ? 17.377 0.646 6.236 1.00 79.75 107 VAL A O 1
ATOM 795 N N . ASP A 1 108 ? 16.303 -0.468 4.617 1.00 87.62 108 ASP A N 1
ATOM 796 C CA . ASP A 1 108 ? 15.631 0.701 4.053 1.00 87.62 108 ASP A CA 1
ATOM 797 C C . ASP A 1 108 ? 14.219 0.359 3.563 1.00 87.62 108 ASP A C 1
ATOM 799 O O . ASP A 1 108 ? 13.873 -0.811 3.405 1.00 87.62 108 ASP A O 1
ATOM 803 N N . ARG A 1 109 ? 13.395 1.381 3.320 1.00 93.00 109 ARG A N 1
ATOM 804 C CA . ARG A 1 109 ? 12.068 1.219 2.720 1.00 93.00 109 ARG A CA 1
ATOM 805 C C . ARG A 1 109 ? 12.176 0.631 1.315 1.00 93.00 109 ARG A C 1
ATOM 807 O O . ARG A 1 109 ? 13.222 0.690 0.665 1.00 93.00 109 ARG A O 1
ATOM 814 N N . THR A 1 110 ? 11.074 0.099 0.816 1.00 96.06 110 THR A N 1
ATOM 815 C CA . THR A 1 110 ? 11.024 -0.458 -0.534 1.00 96.06 110 THR A CA 1
ATOM 816 C C . THR A 1 110 ? 10.990 0.661 -1.595 1.00 96.06 110 THR A C 1
ATOM 818 O O . THR A 1 110 ? 10.317 1.677 -1.435 1.00 96.06 110 THR A O 1
ATOM 821 N N . ALA A 1 111 ? 11.712 0.482 -2.700 1.00 97.81 111 ALA A N 1
ATOM 822 C CA . ALA A 1 111 ? 11.695 1.361 -3.866 1.00 97.81 111 ALA A CA 1
ATOM 823 C C . ALA A 1 111 ? 10.500 1.055 -4.792 1.00 97.81 111 ALA A C 1
ATOM 825 O O . ALA A 1 111 ? 10.099 -0.100 -4.956 1.00 97.81 111 ALA A O 1
ATOM 826 N N . THR A 1 112 ? 9.934 2.082 -5.425 1.00 98.38 112 THR A N 1
ATOM 827 C CA . THR A 1 112 ? 8.696 1.993 -6.226 1.00 98.38 112 THR A CA 1
ATOM 828 C C . THR A 1 112 ? 8.929 1.800 -7.719 1.00 98.38 112 THR A C 1
ATOM 830 O O . THR A 1 112 ? 8.042 1.335 -8.432 1.00 98.38 112 THR A O 1
ATOM 833 N N . GLU A 1 113 ? 10.116 2.119 -8.218 1.00 98.50 113 GLU A N 1
ATOM 834 C CA . GLU A 1 113 ? 10.432 2.153 -9.642 1.00 98.50 113 GLU A CA 1
ATOM 835 C C . GLU A 1 113 ? 10.375 0.769 -10.296 1.00 98.50 113 GLU A C 1
ATOM 837 O O . GLU A 1 113 ? 9.769 0.666 -11.365 1.00 98.50 113 GLU A O 1
ATOM 842 N N . PRO A 1 114 ? 10.917 -0.311 -9.687 1.00 98.44 114 PRO A N 1
ATOM 843 C CA . PRO A 1 114 ? 10.743 -1.656 -10.229 1.00 98.44 114 PRO A CA 1
ATOM 844 C C . PRO A 1 114 ? 9.271 -2.078 -10.255 1.00 98.44 114 PRO A C 1
ATOM 846 O O . PRO A 1 114 ? 8.816 -2.623 -11.255 1.00 98.44 114 PRO A O 1
ATOM 849 N N . LEU A 1 115 ? 8.509 -1.752 -9.204 1.00 98.69 115 LEU A N 1
ATOM 850 C CA . LEU A 1 115 ? 7.071 -2.025 -9.154 1.00 98.69 115 LEU A CA 1
ATOM 851 C C . LEU A 1 115 ? 6.343 -1.300 -10.293 1.00 98.69 115 LEU A C 1
ATOM 853 O O . LEU A 1 115 ? 5.595 -1.924 -11.035 1.00 98.69 115 LEU A O 1
ATOM 857 N N . TYR A 1 116 ? 6.623 -0.013 -10.521 1.00 98.56 116 TYR A N 1
ATOM 858 C CA . TYR A 1 116 ? 5.966 0.728 -11.602 1.00 98.56 116 TYR A CA 1
ATOM 859 C C . TYR A 1 116 ? 6.404 0.255 -12.991 1.00 98.56 116 TYR A C 1
ATOM 861 O O . TYR A 1 116 ? 5.613 0.233 -13.937 1.00 98.56 116 TYR A O 1
ATOM 869 N N . GLY A 1 117 ? 7.668 -0.146 -13.121 1.00 98.31 117 GLY A N 1
ATOM 870 C CA . GLY A 1 117 ? 8.227 -0.716 -14.341 1.00 98.31 117 GLY A CA 1
ATOM 871 C C . GLY A 1 117 ? 7.611 -2.055 -14.742 1.00 98.31 117 GLY A C 1
ATOM 872 O O . GLY A 1 117 ? 7.674 -2.417 -15.913 1.00 98.31 117 GLY A O 1
ATOM 873 N N . ALA A 1 118 ? 6.988 -2.768 -13.803 1.00 98.06 118 ALA A N 1
ATOM 874 C CA . ALA A 1 118 ? 6.364 -4.065 -14.041 1.00 98.06 118 ALA A CA 1
ATOM 875 C C . ALA A 1 118 ? 4.948 -3.990 -14.643 1.00 98.06 118 ALA A C 1
ATOM 877 O O . ALA A 1 118 ? 4.371 -5.026 -14.938 1.00 98.06 118 ALA A O 1
ATOM 878 N N . ARG A 1 119 ? 4.391 -2.792 -14.871 1.00 96.88 119 ARG A N 1
ATO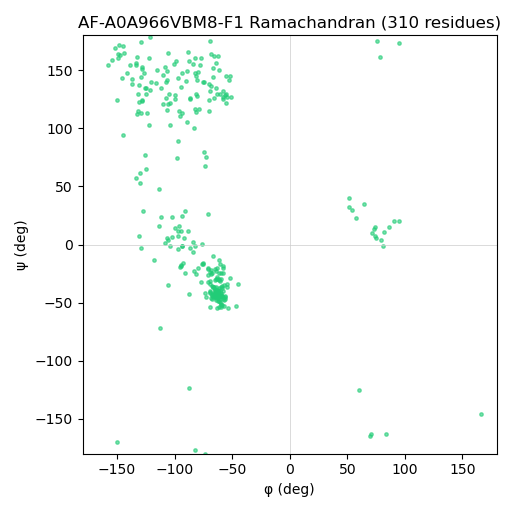M 879 C CA . ARG A 1 119 ? 2.986 -2.600 -15.294 1.00 96.88 119 ARG A CA 1
ATOM 880 C C . ARG A 1 119 ? 2.613 -3.117 -16.692 1.00 96.88 119 ARG A C 1
ATOM 882 O O . ARG A 1 119 ? 1.444 -3.083 -17.055 1.00 96.88 119 ARG A O 1
ATOM 889 N N . GLY A 1 120 ? 3.588 -3.513 -17.510 1.00 96.00 120 GLY A N 1
ATOM 890 C CA . GLY A 1 120 ? 3.348 -4.139 -18.817 1.00 96.00 120 GLY A CA 1
ATOM 891 C C . GLY A 1 120 ? 2.893 -3.204 -19.949 1.00 96.00 120 GLY A C 1
ATOM 892 O O . GLY A 1 120 ? 2.596 -3.680 -21.043 1.00 96.00 120 GLY A O 1
ATOM 893 N N . HIS A 1 121 ? 2.853 -1.883 -19.743 1.00 96.00 121 HIS A N 1
ATOM 894 C CA . HIS A 1 121 ? 2.519 -0.906 -20.783 1.00 96.00 121 HIS A CA 1
ATOM 895 C C . HIS A 1 121 ? 3.249 0.439 -20.627 1.00 96.00 121 HIS A C 1
ATOM 897 O O . HIS A 1 121 ? 3.747 0.794 -19.563 1.00 96.00 121 HIS A O 1
ATOM 903 N N . GLY A 1 122 ? 3.277 1.239 -21.701 1.00 95.44 122 GLY A N 1
ATOM 904 C CA . GLY A 1 122 ? 3.910 2.571 -21.722 1.00 95.44 122 GLY A CA 1
ATOM 905 C C . GLY A 1 122 ? 3.019 3.737 -21.263 1.00 95.44 122 GLY A C 1
ATOM 906 O O . GLY A 1 122 ? 3.475 4.880 -21.253 1.00 95.44 122 GLY A O 1
ATOM 907 N N . GLY A 1 123 ? 1.747 3.470 -20.943 1.00 94.94 123 GLY A N 1
ATOM 908 C CA . GLY A 1 123 ? 0.795 4.450 -20.404 1.00 94.94 123 GLY A CA 1
ATOM 909 C C . GLY A 1 123 ? 0.913 4.683 -18.894 1.00 94.94 123 GLY A C 1
ATOM 910 O O . GLY A 1 123 ? 1.785 4.103 -18.239 1.00 94.94 123 GLY A O 1
ATOM 911 N N . GLU A 1 124 ? 0.010 5.521 -18.382 1.00 95.25 124 GLU A N 1
ATOM 912 C CA . GLU A 1 124 ? -0.156 5.819 -16.956 1.00 95.25 124 GLU A CA 1
ATOM 913 C C . GLU A 1 124 ? -0.904 4.727 -16.202 1.00 95.25 124 GLU A C 1
ATOM 915 O O . GLU A 1 124 ? -1.715 4.000 -16.777 1.00 95.25 124 GLU A O 1
ATOM 920 N N . GLY A 1 125 ? -0.637 4.668 -14.901 1.00 97.31 125 GLY A N 1
ATOM 921 C CA . GLY A 1 125 ? -1.332 3.784 -13.983 1.00 97.31 125 GLY A CA 1
ATOM 922 C C . GLY A 1 125 ? -0.913 2.329 -14.079 1.00 97.31 125 GLY A C 1
ATOM 923 O O . GLY A 1 125 ? -0.104 1.939 -14.913 1.00 97.31 125 GLY A O 1
ATOM 924 N N . ALA A 1 126 ? -1.453 1.513 -13.186 1.00 97.88 126 ALA A N 1
ATOM 925 C CA . ALA A 1 126 ? -1.284 0.067 -13.216 1.00 97.88 126 ALA A CA 1
ATOM 926 C C . ALA A 1 126 ? -2.492 -0.617 -12.567 1.00 97.88 126 ALA A C 1
ATOM 928 O O . ALA A 1 126 ? -3.299 0.029 -11.892 1.00 97.88 126 ALA A O 1
ATOM 929 N N . SER A 1 127 ? -2.593 -1.936 -12.717 1.00 97.50 127 SER A N 1
ATOM 930 C CA . SER A 1 127 ? -3.509 -2.717 -11.891 1.00 97.50 127 SER A CA 1
ATOM 931 C C . SER A 1 127 ? -2.842 -3.201 -10.609 1.00 97.50 127 SER A C 1
ATOM 933 O O . SER A 1 127 ? -1.687 -3.627 -10.632 1.00 97.50 127 SER A O 1
ATOM 935 N N . CYS A 1 128 ? -3.577 -3.187 -9.490 1.00 97.38 128 CYS A N 1
ATOM 936 C CA . CYS A 1 128 ? -3.082 -3.764 -8.238 1.00 97.38 128 CYS A CA 1
ATOM 937 C C . CYS A 1 128 ? -2.724 -5.242 -8.408 1.00 97.38 128 CYS A C 1
ATOM 939 O O . CYS A 1 128 ? -1.689 -5.645 -7.893 1.00 97.38 128 CYS A O 1
ATOM 941 N N . SER A 1 129 ? -3.526 -6.018 -9.151 1.00 97.81 129 SER A N 1
ATOM 942 C CA . SER A 1 129 ? -3.277 -7.444 -9.402 1.00 97.81 129 SER A CA 1
ATOM 943 C C . SER A 1 129 ? -1.951 -7.672 -10.130 1.00 97.81 129 SER A C 1
ATOM 945 O O . SER A 1 129 ? -1.150 -8.498 -9.700 1.00 97.81 129 SER A O 1
ATOM 947 N N . GLU A 1 130 ? -1.672 -6.887 -11.171 1.00 98.00 130 GLU A N 1
ATOM 948 C CA . GLU A 1 130 ? -0.414 -6.965 -11.917 1.00 98.00 130 GLU A CA 1
ATOM 949 C C . GLU A 1 130 ? 0.788 -6.691 -11.004 1.00 98.00 130 GLU A C 1
ATOM 951 O O . GLU A 1 130 ? 1.714 -7.498 -10.920 1.00 98.00 130 GLU A O 1
ATOM 956 N N . ILE A 1 131 ? 0.759 -5.585 -10.252 1.00 98.50 131 ILE A N 1
ATOM 957 C CA . ILE A 1 131 ? 1.920 -5.167 -9.458 1.00 98.50 131 ILE A CA 1
ATOM 958 C C . ILE A 1 131 ? 2.140 -6.068 -8.236 1.00 98.50 131 ILE A C 1
ATOM 960 O O . ILE A 1 131 ? 3.274 -6.488 -7.990 1.00 98.50 131 ILE A O 1
ATOM 964 N N . VAL A 1 132 ? 1.087 -6.415 -7.481 1.00 98.44 132 VAL A N 1
ATOM 965 C CA . VAL A 1 132 ? 1.226 -7.357 -6.351 1.00 98.44 132 VAL A CA 1
ATOM 966 C C . VAL A 1 132 ? 1.611 -8.752 -6.841 1.00 98.44 132 VAL A C 1
ATOM 968 O O . VAL A 1 132 ? 2.433 -9.415 -6.211 1.00 98.44 132 VAL A O 1
ATOM 971 N N . GLY A 1 133 ? 1.081 -9.179 -7.991 1.00 98.44 133 GLY A N 1
ATOM 972 C CA . GLY A 1 133 ? 1.416 -10.446 -8.628 1.00 98.44 133 GLY A CA 1
ATOM 973 C C . GLY A 1 133 ? 2.879 -10.505 -9.054 1.00 98.44 133 GLY A C 1
ATOM 974 O O . GLY A 1 133 ? 3.562 -11.480 -8.739 1.00 98.44 133 GLY A O 1
ATOM 975 N N . TRP A 1 134 ? 3.398 -9.454 -9.694 1.00 98.56 134 TRP A N 1
ATOM 976 C CA . TRP A 1 134 ? 4.807 -9.378 -10.079 1.00 98.56 134 TRP A CA 1
ATOM 977 C C . TRP A 1 134 ? 5.739 -9.412 -8.864 1.00 98.56 134 TRP A C 1
ATOM 979 O O . TRP A 1 134 ? 6.713 -10.170 -8.865 1.00 98.56 134 TRP A O 1
ATOM 989 N N . ALA A 1 135 ? 5.419 -8.646 -7.815 1.00 98.44 135 ALA A N 1
ATOM 990 C CA . ALA A 1 135 ? 6.194 -8.592 -6.573 1.00 98.44 135 ALA A CA 1
ATOM 991 C C . ALA A 1 135 ? 6.150 -9.904 -5.766 1.00 98.44 135 ALA A C 1
ATOM 993 O O . ALA A 1 135 ? 7.055 -10.188 -4.981 1.00 98.44 135 ALA A O 1
ATOM 994 N N . HIS A 1 136 ? 5.110 -10.716 -5.949 1.00 98.25 136 HIS A N 1
ATOM 995 C CA . HIS A 1 136 ? 4.998 -12.032 -5.326 1.00 98.25 136 HIS A CA 1
ATOM 996 C C . HIS A 1 136 ? 5.658 -13.143 -6.165 1.00 98.25 136 HIS A C 1
ATOM 998 O O . HIS A 1 136 ? 6.345 -14.003 -5.621 1.00 98.25 136 HIS A O 1
ATOM 1004 N N . LYS A 1 137 ? 5.481 -13.143 -7.493 1.00 97.62 137 LYS A N 1
ATOM 1005 C CA . LYS A 1 137 ? 5.802 -14.304 -8.346 1.00 97.62 137 LYS A CA 1
ATOM 1006 C C . LYS A 1 137 ? 7.052 -14.171 -9.194 1.00 97.62 137 LYS A C 1
ATOM 1008 O O . LYS A 1 137 ? 7.715 -15.173 -9.461 1.00 97.62 137 LYS A O 1
ATOM 1013 N N . THR A 1 138 ? 7.343 -12.970 -9.675 1.00 97.00 138 THR A N 1
ATOM 1014 C CA . THR A 1 138 ? 8.300 -12.773 -10.768 1.00 97.00 138 THR A CA 1
ATOM 1015 C C . THR A 1 138 ? 9.533 -12.056 -10.262 1.00 97.00 138 THR A C 1
ATOM 1017 O O . THR A 1 138 ? 10.588 -12.679 -10.126 1.00 97.00 138 THR A O 1
ATOM 1020 N N . GLY A 1 139 ? 9.385 -10.770 -9.956 1.00 95.44 139 GLY A N 1
ATOM 1021 C CA . GLY A 1 139 ? 10.417 -9.979 -9.316 1.00 95.44 139 GLY A CA 1
ATOM 1022 C C . GLY A 1 139 ? 10.289 -10.117 -7.817 1.00 95.44 139 GLY A C 1
ATOM 1023 O O . GLY A 1 139 ? 10.301 -11.228 -7.296 1.00 95.44 139 GLY A O 1
ATOM 1024 N N . GLY A 1 140 ? 10.142 -8.981 -7.151 1.00 96.25 140 GLY A N 1
ATOM 1025 C CA . GLY A 1 140 ? 10.044 -8.850 -5.709 1.00 96.25 140 GLY A CA 1
ATOM 1026 C C . GLY A 1 140 ? 10.239 -7.396 -5.321 1.00 96.25 140 GLY A C 1
ATOM 1027 O O . GLY A 1 140 ? 9.850 -6.499 -6.068 1.00 96.25 140 GLY A O 1
ATOM 1028 N N . LEU A 1 141 ? 10.849 -7.150 -4.171 1.00 96.31 141 LEU A N 1
ATOM 1029 C CA . LEU A 1 141 ? 11.007 -5.808 -3.625 1.00 96.31 141 LEU A CA 1
ATOM 1030 C C . LEU A 1 141 ? 12.485 -5.411 -3.661 1.00 96.31 141 LEU A C 1
ATOM 1032 O O . LEU A 1 141 ? 13.355 -6.196 -3.296 1.00 96.31 141 LEU A O 1
ATOM 1036 N N . MET A 1 142 ? 12.768 -4.188 -4.102 1.00 96.69 142 MET A N 1
ATOM 1037 C CA . MET A 1 142 ? 14.106 -3.591 -4.039 1.00 96.69 142 MET A CA 1
ATOM 1038 C C . MET A 1 142 ? 14.125 -2.535 -2.943 1.00 96.69 142 MET A C 1
ATOM 1040 O O . MET A 1 142 ? 13.102 -1.910 -2.687 1.00 96.69 142 MET A O 1
ATOM 1044 N N . LEU A 1 143 ? 15.270 -2.324 -2.301 1.00 94.88 143 LEU A N 1
ATOM 1045 C CA . LEU A 1 143 ? 15.405 -1.312 -1.253 1.00 94.88 143 LEU A CA 1
ATOM 1046 C C . LEU A 1 143 ? 15.688 0.068 -1.860 1.00 94.88 143 LEU A C 1
ATOM 1048 O O . LEU A 1 143 ? 16.256 0.183 -2.946 1.00 94.88 143 LEU A O 1
ATOM 1052 N N . ARG A 1 144 ? 15.334 1.125 -1.129 1.00 95.75 144 ARG A N 1
ATOM 1053 C CA . ARG A 1 144 ? 15.596 2.529 -1.465 1.00 95.75 144 ARG A CA 1
ATOM 1054 C C . ARG A 1 144 ? 17.081 2.876 -1.253 1.00 95.75 144 ARG A C 1
ATOM 1056 O O . ARG A 1 144 ? 17.439 3.611 -0.343 1.00 95.75 144 ARG A O 1
ATOM 1063 N N . LYS A 1 145 ? 17.969 2.300 -2.074 1.00 94.81 145 LYS A N 1
ATOM 1064 C CA . LYS A 1 145 ? 19.434 2.478 -2.006 1.00 94.81 145 LYS A CA 1
ATOM 1065 C C . LYS A 1 145 ? 20.096 2.482 -3.386 1.00 94.81 145 LYS A C 1
ATOM 1067 O O . LYS A 1 145 ? 19.478 2.142 -4.392 1.00 94.81 145 LYS A O 1
ATOM 1072 N N . ASN A 1 146 ? 21.379 2.828 -3.431 1.00 96.31 146 ASN A N 1
ATOM 1073 C CA . ASN A 1 146 ? 22.174 2.687 -4.646 1.00 96.31 146 ASN A CA 1
ATOM 1074 C C . ASN A 1 146 ? 22.608 1.219 -4.831 1.00 96.31 146 ASN A C 1
ATOM 1076 O O . ASN A 1 146 ? 23.336 0.679 -3.998 1.00 96.31 146 ASN A O 1
ATOM 1080 N N . HIS A 1 147 ? 22.151 0.587 -5.912 1.00 96.25 147 HIS A N 1
ATOM 1081 C CA . HIS A 1 147 ? 22.488 -0.777 -6.322 1.00 96.25 147 HIS A CA 1
ATOM 1082 C C . HIS A 1 147 ? 23.586 -0.740 -7.390 1.00 96.25 147 HIS A C 1
ATOM 1084 O O . HIS A 1 147 ? 23.346 -0.924 -8.592 1.00 96.25 147 HIS A O 1
ATOM 1090 N N . THR A 1 148 ? 24.814 -0.462 -6.955 1.00 96.56 148 THR A N 1
ATOM 1091 C CA . THR A 1 148 ? 25.974 -0.309 -7.846 1.00 96.56 148 THR A CA 1
ATOM 1092 C C . THR A 1 148 ? 26.271 -1.586 -8.630 1.00 96.56 148 THR A C 1
ATOM 1094 O O . THR A 1 148 ? 26.664 -1.513 -9.794 1.00 96.56 148 THR A O 1
ATOM 1097 N N . GLU A 1 149 ? 25.975 -2.754 -8.055 1.00 95.81 149 GLU A N 1
ATOM 1098 C CA . GLU A 1 149 ? 26.087 -4.068 -8.692 1.00 95.81 149 GLU A CA 1
ATOM 1099 C C . GLU A 1 149 ? 25.155 -4.243 -9.901 1.00 95.81 149 GLU A C 1
ATOM 1101 O O . GLU A 1 149 ? 25.400 -5.088 -10.762 1.00 95.81 149 GLU A O 1
ATOM 1106 N N . LEU A 1 150 ? 24.101 -3.428 -9.992 1.00 96.94 150 LEU A N 1
ATOM 1107 C CA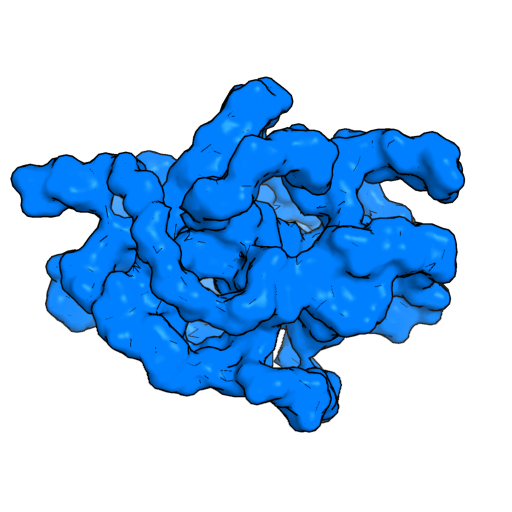 . LEU A 1 150 ? 23.140 -3.416 -11.095 1.00 96.94 150 LEU A CA 1
ATOM 1108 C C . LEU A 1 150 ? 23.281 -2.182 -11.994 1.00 96.94 150 LEU A C 1
ATOM 1110 O O . LEU A 1 150 ? 22.506 -2.045 -12.940 1.00 96.94 150 LEU A O 1
ATOM 1114 N N . SER A 1 151 ? 24.238 -1.287 -11.709 1.00 97.06 151 SER A N 1
ATOM 1115 C CA . SER A 1 151 ? 24.308 0.053 -12.316 1.00 97.06 151 SER A CA 1
ATOM 1116 C C . SER A 1 151 ? 22.979 0.816 -12.201 1.00 97.06 151 SER A C 1
ATOM 1118 O O . SER A 1 151 ? 22.538 1.469 -13.147 1.00 97.06 151 SER A O 1
ATOM 1120 N N . LEU A 1 152 ? 22.319 0.695 -11.046 1.00 98.06 152 LEU A N 1
ATOM 1121 C CA . LEU A 1 152 ? 20.992 1.243 -10.793 1.00 98.06 152 LEU A CA 1
ATOM 1122 C C . LEU A 1 152 ? 20.984 2.004 -9.467 1.00 98.06 152 LEU A C 1
ATOM 1124 O O . LEU A 1 152 ? 21.099 1.404 -8.403 1.00 98.06 152 LEU A O 1
ATOM 1128 N N . ASP A 1 153 ? 20.777 3.315 -9.520 1.00 97.94 153 ASP A N 1
ATOM 1129 C CA . ASP A 1 153 ? 20.612 4.114 -8.309 1.00 97.94 153 ASP A CA 1
ATOM 1130 C C . ASP A 1 153 ? 19.125 4.298 -7.990 1.00 97.94 153 ASP A C 1
ATOM 1132 O O . ASP A 1 153 ? 18.410 4.982 -8.724 1.00 97.94 153 ASP A O 1
ATOM 1136 N N . LEU A 1 154 ? 18.662 3.668 -6.906 1.00 97.88 154 LEU A N 1
ATOM 1137 C CA . LEU A 1 154 ? 17.322 3.867 -6.357 1.00 97.88 154 LEU A CA 1
ATOM 1138 C C . LEU A 1 154 ? 17.352 4.693 -5.072 1.00 97.88 154 LEU A C 1
ATOM 1140 O O . LEU A 1 154 ? 16.299 4.847 -4.478 1.00 97.88 154 LEU A O 1
ATOM 1144 N N . SER A 1 155 ? 18.496 5.215 -4.613 1.00 96.19 155 SER A N 1
ATOM 1145 C CA . SER A 1 155 ? 18.613 5.892 -3.305 1.00 96.19 155 SER A CA 1
ATOM 1146 C C . SER A 1 155 ? 17.702 7.111 -3.155 1.00 96.19 155 SER A C 1
ATOM 1148 O O . SER A 1 155 ? 17.311 7.466 -2.045 1.00 96.19 155 SER A O 1
ATOM 1150 N N . ILE A 1 156 ? 17.316 7.716 -4.277 1.00 95.81 156 ILE A N 1
ATOM 1151 C CA . ILE A 1 156 ? 16.340 8.795 -4.361 1.00 95.81 156 ILE A CA 1
ATOM 1152 C C . ILE A 1 156 ? 15.273 8.375 -5.362 1.00 95.81 156 ILE A C 1
ATOM 1154 O O . ILE A 1 156 ? 15.588 7.900 -6.454 1.00 95.81 156 ILE A O 1
ATOM 1158 N N . TYR A 1 157 ? 14.012 8.579 -4.991 1.00 97.25 157 TYR A N 1
ATOM 1159 C CA . TYR A 1 157 ? 12.892 8.276 -5.866 1.00 97.25 157 TYR A CA 1
ATOM 1160 C C . TYR A 1 157 ? 12.981 9.008 -7.213 1.00 97.25 157 TYR A C 1
ATOM 1162 O O . TYR A 1 157 ? 13.145 10.229 -7.275 1.00 97.25 157 TYR A O 1
ATOM 1170 N N . ASN A 1 158 ? 12.842 8.249 -8.299 1.00 97.31 158 ASN A N 1
ATOM 1171 C CA . ASN A 1 158 ? 12.864 8.747 -9.665 1.00 97.31 158 ASN A CA 1
ATOM 1172 C C . ASN A 1 158 ? 11.891 7.971 -10.567 1.00 97.31 158 ASN A C 1
ATOM 1174 O O . ASN A 1 158 ? 12.251 6.980 -11.209 1.00 97.31 158 ASN A O 1
ATOM 1178 N N . ALA A 1 159 ? 10.677 8.507 -10.712 1.00 97.06 159 ALA A N 1
ATOM 1179 C CA . ALA A 1 159 ? 9.630 7.990 -11.598 1.00 97.06 159 ALA A CA 1
ATOM 1180 C C . ALA A 1 159 ? 10.114 7.607 -13.007 1.00 97.06 159 ALA A C 1
ATOM 1182 O O . ALA A 1 159 ? 9.608 6.651 -13.594 1.00 97.06 159 ALA A O 1
ATOM 1183 N N . ARG A 1 160 ? 11.102 8.322 -13.573 1.00 97.50 160 ARG A N 1
ATOM 1184 C CA . ARG A 1 160 ? 11.570 8.084 -14.950 1.00 97.50 160 ARG A CA 1
ATOM 1185 C C . ARG A 1 160 ? 12.135 6.681 -15.150 1.00 97.50 160 ARG A C 1
ATOM 1187 O O . ARG A 1 160 ? 12.027 6.151 -16.253 1.00 97.50 160 ARG A O 1
ATOM 1194 N N . ILE A 1 161 ? 12.697 6.079 -14.102 1.00 98.00 161 ILE A N 1
ATOM 1195 C CA . ILE A 1 161 ? 13.202 4.704 -14.142 1.00 98.00 161 ILE A CA 1
ATOM 1196 C C . ILE A 1 161 ? 12.032 3.743 -14.403 1.00 98.00 161 ILE A C 1
ATOM 1198 O O . ILE A 1 161 ? 12.039 3.018 -15.398 1.00 98.00 161 ILE A O 1
ATOM 1202 N N . GLY A 1 162 ? 10.981 3.808 -13.578 1.00 97.69 162 GLY A N 1
ATOM 1203 C CA . GLY A 1 162 ? 9.781 2.982 -13.744 1.00 97.69 162 GLY A CA 1
ATOM 1204 C C . GLY A 1 162 ? 9.009 3.296 -15.031 1.00 97.69 162 GLY A C 1
ATOM 1205 O O . GLY A 1 162 ? 8.549 2.386 -15.725 1.00 97.69 162 GLY A O 1
ATOM 1206 N N . ILE A 1 163 ? 8.919 4.572 -15.428 1.00 97.94 163 ILE A N 1
ATOM 1207 C CA . ILE A 1 163 ? 8.328 4.976 -16.716 1.00 97.94 163 ILE A CA 1
ATOM 1208 C C . ILE A 1 163 ? 9.058 4.285 -17.867 1.00 97.94 163 ILE A C 1
ATOM 1210 O O . ILE A 1 163 ? 8.408 3.688 -18.726 1.00 97.94 163 ILE A O 1
ATOM 1214 N N . GLY A 1 164 ? 10.394 4.317 -17.854 1.00 97.44 164 GLY A N 1
ATOM 1215 C CA . GLY A 1 164 ? 11.235 3.731 -18.891 1.00 97.44 164 GLY A CA 1
ATOM 1216 C C . GLY A 1 164 ? 11.110 2.211 -19.009 1.00 97.44 164 GLY A C 1
ATOM 1217 O O . GLY A 1 164 ? 11.403 1.666 -20.076 1.00 97.44 164 GLY A O 1
ATOM 1218 N N . TRP A 1 165 ? 10.678 1.521 -17.959 1.00 98.00 165 TRP A N 1
ATOM 1219 C CA . TRP A 1 165 ? 10.505 0.068 -17.964 1.00 98.00 165 TRP A CA 1
ATOM 1220 C C . TRP A 1 165 ? 9.086 -0.380 -18.298 1.00 98.00 165 TRP A C 1
ATOM 1222 O O . TRP A 1 165 ? 8.929 -1.495 -18.767 1.00 98.00 165 TRP A O 1
ATOM 1232 N N . GLY A 1 166 ? 8.076 0.483 -18.181 1.00 96.94 166 GLY A N 1
ATOM 1233 C CA . GLY A 1 166 ? 6.665 0.089 -18.287 1.00 96.94 166 GLY A CA 1
ATOM 1234 C C . GLY A 1 166 ? 6.305 -0.824 -19.458 1.00 96.94 166 GLY A C 1
ATOM 1235 O O . GLY A 1 166 ? 5.727 -1.883 -19.250 1.00 96.94 166 GLY A O 1
ATOM 1236 N N . SER A 1 167 ? 6.671 -0.446 -20.688 1.00 95.12 167 SER A N 1
ATOM 1237 C CA . SER A 1 167 ? 6.406 -1.262 -21.885 1.00 95.12 167 SER A CA 1
ATOM 1238 C C . SER A 1 167 ? 7.443 -2.357 -22.138 1.00 95.12 167 SER A C 1
ATOM 1240 O O . SER A 1 167 ? 7.158 -3.315 -22.848 1.00 95.12 167 SER A O 1
ATOM 1242 N N . ARG A 1 168 ? 8.659 -2.199 -21.609 1.00 95.88 168 ARG A N 1
ATOM 1243 C CA . ARG A 1 168 ? 9.799 -3.099 -21.855 1.00 95.88 168 ARG A CA 1
ATOM 1244 C C . ARG A 1 168 ? 9.926 -4.203 -20.805 1.00 95.88 168 ARG A C 1
ATOM 1246 O O . ARG A 1 168 ? 10.639 -5.174 -21.036 1.00 95.88 168 ARG A O 1
ATOM 1253 N N . GLY A 1 169 ? 9.252 -4.042 -19.673 1.00 97.56 169 GLY A N 1
ATOM 1254 C CA . GLY A 1 169 ? 9.491 -4.785 -18.449 1.00 97.56 169 GLY A CA 1
ATOM 1255 C C . GLY A 1 169 ? 10.708 -4.273 -17.674 1.00 97.56 169 GLY A C 1
ATOM 1256 O O . GLY A 1 169 ? 11.594 -3.587 -18.196 1.00 97.56 169 GLY A O 1
ATOM 1257 N N . VAL A 1 170 ? 10.747 -4.642 -16.394 1.00 98.56 170 VAL A N 1
ATOM 1258 C CA . VAL A 1 170 ? 11.912 -4.449 -15.524 1.00 98.56 170 VAL A CA 1
ATOM 1259 C C . VAL A 1 170 ? 13.082 -5.290 -16.062 1.00 98.56 170 VAL A C 1
ATOM 1261 O O . VAL A 1 170 ? 12.877 -6.466 -16.377 1.00 98.56 170 VAL A O 1
ATOM 1264 N N . PRO A 1 171 ? 14.315 -4.751 -16.156 1.00 98.44 171 PRO A N 1
ATOM 1265 C CA . PRO A 1 171 ? 15.475 -5.502 -16.634 1.00 98.44 171 PRO A CA 1
ATOM 1266 C C . PRO A 1 171 ? 15.668 -6.840 -15.905 1.00 98.44 171 PRO A C 1
ATOM 1268 O O . PRO A 1 171 ? 15.408 -6.951 -14.706 1.00 98.44 171 PRO A O 1
ATOM 1271 N N . ALA A 1 172 ? 16.147 -7.868 -16.610 1.00 98.38 172 ALA A N 1
ATOM 1272 C CA . ALA A 1 172 ? 16.231 -9.230 -16.072 1.00 98.38 172 ALA A CA 1
ATOM 1273 C C . ALA A 1 172 ? 17.149 -9.348 -14.840 1.00 98.38 172 ALA A C 1
ATOM 1275 O O . ALA A 1 172 ? 16.827 -10.065 -13.891 1.00 98.38 172 ALA A O 1
ATOM 1276 N N . ASN A 1 173 ? 18.265 -8.614 -14.820 1.00 98.06 173 ASN A N 1
ATOM 1277 C CA . ASN A 1 173 ? 19.172 -8.553 -13.672 1.00 98.06 173 ASN A CA 1
ATOM 1278 C C . ASN A 1 173 ? 18.506 -7.890 -12.453 1.00 98.06 173 ASN A C 1
ATOM 1280 O O . ASN A 1 173 ? 18.622 -8.405 -11.344 1.00 98.06 173 ASN A O 1
ATOM 1284 N N . VAL A 1 174 ? 17.749 -6.806 -12.662 1.00 98.44 174 VAL A N 1
ATOM 1285 C CA . VAL A 1 174 ? 16.983 -6.124 -11.604 1.00 98.44 174 VAL A CA 1
ATOM 1286 C C . VAL A 1 174 ? 15.849 -7.014 -11.094 1.00 98.44 174 VAL A C 1
ATOM 1288 O O . VAL A 1 174 ? 15.686 -7.163 -9.889 1.00 98.44 174 VAL A O 1
ATOM 1291 N N . THR A 1 175 ? 15.119 -7.679 -11.991 1.00 98.44 175 THR A N 1
ATOM 1292 C CA . THR A 1 175 ? 14.073 -8.654 -11.638 1.00 98.44 175 THR A CA 1
ATOM 1293 C C . THR A 1 175 ? 14.641 -9.796 -10.792 1.00 98.44 175 THR A C 1
ATOM 1295 O O . THR A 1 175 ? 14.061 -10.157 -9.772 1.00 98.44 175 THR A O 1
ATOM 1298 N N . SER A 1 176 ? 15.807 -10.327 -11.172 1.00 97.62 176 SER A N 1
ATOM 1299 C CA . SER A 1 176 ? 16.482 -11.407 -10.440 1.00 97.62 176 SER A CA 1
ATOM 1300 C C . SER A 1 176 ? 16.974 -10.961 -9.061 1.00 97.62 176 SER A C 1
ATOM 1302 O O . SER A 1 176 ? 16.919 -11.735 -8.108 1.00 97.62 176 SER A O 1
ATOM 1304 N N . ALA A 1 177 ? 17.442 -9.716 -8.935 1.00 96.25 177 ALA A N 1
ATOM 1305 C CA . ALA A 1 177 ? 17.811 -9.143 -7.645 1.00 96.25 177 ALA A CA 1
ATOM 1306 C C . ALA A 1 177 ? 16.582 -8.949 -6.745 1.00 96.25 177 ALA A C 1
ATOM 1308 O O . ALA A 1 177 ? 16.595 -9.389 -5.598 1.00 96.25 177 ALA A O 1
ATOM 1309 N N . ALA A 1 178 ? 15.500 -8.385 -7.291 1.00 96.50 178 ALA A N 1
ATOM 1310 C CA . ALA A 1 178 ? 14.243 -8.174 -6.579 1.00 96.50 178 ALA A CA 1
ATOM 1311 C C . ALA A 1 178 ? 13.636 -9.499 -6.084 1.00 96.50 178 ALA A C 1
ATOM 1313 O O . ALA A 1 178 ? 13.109 -9.564 -4.975 1.00 96.50 178 ALA A O 1
ATOM 1314 N N . ALA A 1 179 ? 13.772 -10.577 -6.865 1.00 95.69 179 ALA A N 1
ATOM 1315 C CA . ALA A 1 179 ? 13.258 -11.907 -6.536 1.00 95.69 179 ALA A CA 1
ATOM 1316 C C . ALA A 1 179 ? 13.812 -12.533 -5.253 1.00 95.69 179 ALA A C 1
ATOM 1318 O O . ALA A 1 179 ? 13.192 -13.448 -4.713 1.00 95.69 179 ALA A O 1
ATOM 1319 N N . LYS A 1 180 ? 14.923 -12.014 -4.726 1.00 92.00 180 LYS A N 1
ATOM 1320 C CA . LYS A 1 180 ? 15.460 -12.421 -3.421 1.00 92.00 180 LYS A CA 1
ATOM 1321 C C . LYS A 1 180 ? 14.605 -11.933 -2.249 1.00 92.00 180 LYS A C 1
ATOM 1323 O O . LYS A 1 180 ? 14.678 -12.506 -1.171 1.00 92.00 180 LYS A O 1
ATOM 1328 N N . HIS A 1 181 ? 13.777 -10.910 -2.463 1.00 91.81 181 HIS A N 1
ATOM 1329 C CA . HIS A 1 181 ? 12.962 -10.271 -1.431 1.00 91.81 181 HIS A CA 1
ATOM 1330 C C . HIS A 1 181 ? 11.501 -10.146 -1.882 1.00 91.81 181 HIS A C 1
ATOM 1332 O O . HIS A 1 181 ? 10.924 -9.055 -1.895 1.00 91.81 181 HIS A O 1
ATOM 1338 N N . ARG A 1 182 ? 10.907 -11.266 -2.297 1.00 94.38 182 ARG A N 1
ATOM 1339 C CA . ARG A 1 182 ? 9.502 -11.338 -2.721 1.00 94.38 182 ARG A CA 1
ATOM 1340 C C . ARG A 1 182 ? 8.533 -11.016 -1.593 1.00 94.38 182 ARG A C 1
ATOM 1342 O O . ARG A 1 182 ? 8.828 -11.200 -0.414 1.00 94.38 182 ARG A O 1
ATOM 1349 N N . ILE A 1 183 ? 7.340 -10.586 -1.988 1.00 96.31 183 ILE A N 1
ATOM 1350 C CA . ILE A 1 183 ? 6.170 -10.704 -1.121 1.00 96.31 183 ILE A CA 1
ATOM 1351 C C . ILE A 1 183 ? 5.879 -12.199 -0.950 1.00 96.31 183 ILE A C 1
ATOM 1353 O O . ILE A 1 183 ? 5.741 -12.913 -1.944 1.00 96.31 183 ILE A O 1
ATOM 1357 N N . GLY A 1 184 ? 5.796 -12.665 0.295 1.00 96.06 184 GLY A N 1
ATOM 1358 C CA . GLY A 1 184 ? 5.608 -14.077 0.621 1.00 96.06 184 GLY A CA 1
ATOM 1359 C C . GLY A 1 184 ? 4.217 -14.569 0.241 1.00 96.06 184 GLY A C 1
ATOM 1360 O O . GLY A 1 184 ? 4.083 -15.509 -0.532 1.00 96.06 184 GLY A O 1
ATOM 1361 N N . THR A 1 185 ? 3.163 -13.898 0.707 1.00 98.38 185 THR A N 1
ATOM 1362 C CA . THR A 1 185 ? 1.776 -14.262 0.376 1.00 98.38 185 THR A CA 1
ATOM 1363 C C . THR A 1 185 ? 0.932 -13.041 0.062 1.00 98.38 185 THR A C 1
ATOM 1365 O O . THR A 1 185 ? 1.060 -11.991 0.692 1.00 98.38 185 THR A O 1
ATOM 1368 N N . ILE A 1 186 ? 0.051 -13.205 -0.923 1.00 98.69 186 ILE A N 1
ATOM 1369 C CA . ILE A 1 186 ? -0.977 -12.239 -1.293 1.00 98.69 186 ILE A CA 1
ATOM 1370 C C . ILE A 1 186 ? -2.335 -12.928 -1.362 1.00 98.69 186 ILE A C 1
ATOM 1372 O O . ILE A 1 186 ? -2.428 -14.067 -1.821 1.00 98.69 186 ILE A O 1
ATOM 1376 N N . SER A 1 187 ? -3.385 -12.223 -0.955 1.00 98.81 187 SER A N 1
ATOM 1377 C CA . SER A 1 187 ? -4.765 -12.699 -1.085 1.00 98.81 187 SER A CA 1
ATOM 1378 C C . SER A 1 187 ? -5.711 -11.539 -1.349 1.00 98.81 187 SER A C 1
ATOM 1380 O O . SER A 1 187 ? -5.535 -10.452 -0.796 1.00 98.81 187 SER A O 1
ATOM 1382 N N . LEU A 1 188 ? -6.730 -11.770 -2.176 1.00 98.75 188 LEU A N 1
ATOM 1383 C CA . LEU A 1 188 ? -7.783 -10.790 -2.403 1.00 98.75 188 LEU A CA 1
ATOM 1384 C C . LEU A 1 188 ? -8.638 -10.643 -1.142 1.00 98.75 188 LEU A C 1
ATOM 1386 O O . LEU A 1 188 ? -9.100 -11.631 -0.566 1.00 98.75 188 LEU A O 1
ATOM 1390 N N . VAL A 1 189 ? -8.868 -9.395 -0.755 1.00 98.75 189 VAL A N 1
ATOM 1391 C CA . VAL A 1 189 ? -9.769 -9.001 0.325 1.00 98.75 189 VAL A CA 1
ATOM 1392 C C . VAL A 1 189 ? -11.087 -8.550 -0.291 1.00 98.75 189 VAL A C 1
ATOM 1394 O O . VAL A 1 189 ? -11.100 -7.724 -1.199 1.00 98.75 189 VAL A O 1
ATOM 1397 N N . THR A 1 190 ? -12.196 -9.099 0.200 1.00 98.56 190 THR A N 1
ATOM 1398 C CA . THR A 1 190 ? -13.549 -8.872 -0.333 1.00 98.56 190 THR A CA 1
ATOM 1399 C C . THR A 1 190 ? -14.489 -8.206 0.669 1.00 98.56 190 THR A C 1
ATOM 1401 O O . THR A 1 190 ? -15.551 -7.718 0.280 1.00 98.56 190 THR A O 1
ATOM 1404 N N . THR A 1 191 ? -14.115 -8.147 1.951 1.00 98.75 191 THR A N 1
ATOM 1405 C CA . THR A 1 191 ? -14.915 -7.485 2.992 1.00 98.75 191 THR A CA 1
ATOM 1406 C C . THR A 1 191 ? -14.074 -6.578 3.881 1.00 98.75 191 THR A C 1
ATOM 1408 O O . THR A 1 191 ? -12.870 -6.783 4.051 1.00 98.75 191 THR A O 1
ATOM 1411 N N . TRP A 1 192 ? -14.705 -5.569 4.480 1.00 98.69 192 TRP A N 1
ATOM 1412 C CA . TRP A 1 192 ? -14.017 -4.690 5.425 1.00 98.69 192 TRP A CA 1
ATOM 1413 C C . TRP A 1 192 ? -13.559 -5.436 6.691 1.00 98.69 192 TRP A C 1
ATOM 1415 O O . TRP A 1 192 ? -12.512 -5.104 7.236 1.00 98.69 192 TRP A O 1
ATOM 1425 N N . GLN A 1 193 ? -14.261 -6.487 7.130 1.00 98.62 193 GLN A N 1
ATOM 1426 C CA . GLN A 1 193 ? -13.840 -7.302 8.280 1.00 98.62 193 GLN A CA 1
ATOM 1427 C C . GLN A 1 193 ? -12.500 -7.992 8.010 1.00 98.62 193 GLN A C 1
ATOM 1429 O O . GLN A 1 193 ? -11.613 -7.983 8.856 1.00 98.62 193 GLN A O 1
ATOM 1434 N N . GLN A 1 194 ? -12.316 -8.522 6.798 1.00 98.75 194 GLN A N 1
ATOM 1435 C CA . GLN A 1 194 ? -11.043 -9.107 6.378 1.00 98.75 194 GLN A CA 1
ATOM 1436 C C . GLN A 1 194 ? -9.924 -8.058 6.369 1.00 98.75 194 GLN A C 1
ATOM 1438 O O . GLN A 1 194 ? -8.814 -8.341 6.813 1.00 98.75 194 GLN A O 1
ATOM 1443 N N . ALA A 1 195 ? -10.211 -6.831 5.916 1.00 98.75 195 ALA A N 1
ATOM 1444 C CA . ALA A 1 195 ? -9.258 -5.722 5.986 1.00 98.75 195 ALA A CA 1
ATOM 1445 C C . ALA A 1 195 ? -8.877 -5.383 7.440 1.00 98.75 195 ALA A C 1
ATOM 1447 O O . ALA A 1 195 ? -7.692 -5.221 7.738 1.00 98.75 195 ALA A O 1
ATOM 1448 N N . ARG A 1 196 ? -9.861 -5.325 8.349 1.00 98.44 196 ARG A N 1
ATOM 1449 C CA . ARG A 1 196 ? -9.655 -5.090 9.789 1.00 98.44 196 ARG A CA 1
ATOM 1450 C C . ARG A 1 196 ? -8.748 -6.159 10.380 1.00 98.44 196 ARG A C 1
ATOM 1452 O O . ARG A 1 196 ? -7.736 -5.831 10.991 1.00 98.44 196 ARG A O 1
ATOM 1459 N N . ASP A 1 197 ? -9.081 -7.422 10.151 1.00 98.19 197 ASP A N 1
ATOM 1460 C CA . ASP A 1 197 ? -8.365 -8.567 10.713 1.00 98.19 197 ASP A CA 1
ATOM 1461 C C . ASP A 1 197 ? -6.937 -8.692 10.150 1.00 98.19 197 ASP A C 1
ATOM 1463 O O . ASP A 1 197 ? -5.993 -8.992 10.888 1.00 98.19 197 ASP A O 1
ATOM 1467 N N . CYS A 1 198 ? -6.751 -8.370 8.865 1.00 98.19 198 CYS A N 1
ATOM 1468 C CA . CYS A 1 198 ? -5.443 -8.262 8.219 1.00 98.19 198 CYS A CA 1
ATOM 1469 C C . CYS A 1 198 ? -4.559 -7.205 8.905 1.00 98.19 198 CYS A C 1
ATOM 1471 O O . CYS A 1 198 ? -3.431 -7.503 9.305 1.00 98.19 198 CYS A O 1
ATOM 1473 N N . ILE A 1 199 ? -5.070 -5.982 9.081 1.00 97.75 199 ILE A N 1
ATOM 1474 C CA . ILE A 1 199 ? -4.317 -4.871 9.686 1.00 97.75 199 ILE A CA 1
ATOM 1475 C C . ILE A 1 199 ? -4.071 -5.112 11.181 1.00 97.75 199 ILE A C 1
ATOM 1477 O O . ILE A 1 199 ? -2.976 -4.850 11.677 1.00 97.75 199 ILE A O 1
ATOM 1481 N N . ALA A 1 200 ? -5.053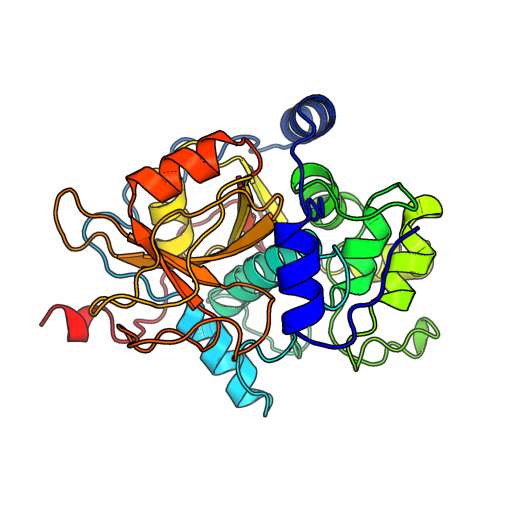 -5.643 11.911 1.00 96.12 200 ALA A N 1
ATOM 1482 C CA . ALA A 1 200 ? -4.910 -6.016 13.321 1.00 96.12 200 ALA A CA 1
ATOM 1483 C C . ALA A 1 200 ? -3.852 -7.100 13.555 1.00 96.12 200 ALA A C 1
ATOM 1485 O O . ALA A 1 200 ? -3.247 -7.148 14.620 1.00 96.12 200 ALA A O 1
ATOM 1486 N N . SER A 1 201 ? -3.573 -7.914 12.537 1.00 96.06 201 SER A N 1
ATOM 1487 C CA . SER A 1 201 ? -2.511 -8.922 12.564 1.00 96.06 201 SER A CA 1
ATOM 1488 C C . SER A 1 201 ? -1.169 -8.406 12.021 1.00 96.06 201 SER A C 1
ATOM 1490 O O . SER A 1 201 ? -0.219 -9.173 11.895 1.00 96.06 201 SER A O 1
ATOM 1492 N N . GLY A 1 202 ? -1.071 -7.109 11.702 1.00 95.44 202 GLY A N 1
ATOM 1493 C CA . GLY A 1 202 ? 0.170 -6.434 11.306 1.00 95.44 202 GLY A CA 1
ATOM 1494 C C . GLY A 1 202 ? 0.545 -6.624 9.841 1.00 95.44 202 GLY A C 1
ATOM 1495 O O . GLY A 1 202 ? 1.655 -6.283 9.440 1.00 95.44 202 GLY A O 1
ATOM 1496 N N . TYR A 1 203 ? -0.358 -7.168 9.031 1.00 97.69 203 TYR A N 1
ATOM 1497 C CA . TYR A 1 203 ? -0.137 -7.339 7.603 1.00 97.69 203 TYR A CA 1
ATOM 1498 C C . TYR A 1 203 ? -0.435 -6.063 6.821 1.00 97.69 203 TYR A C 1
ATOM 1500 O O . TYR A 1 203 ? -1.105 -5.139 7.290 1.00 97.69 203 TYR A O 1
ATOM 1508 N N . GLY A 1 204 ? 0.107 -6.000 5.610 1.00 96.50 204 GLY A N 1
ATOM 1509 C CA . GLY A 1 204 ? -0.099 -4.887 4.701 1.00 96.50 204 GLY A CA 1
ATOM 1510 C C . GLY A 1 204 ? -1.404 -5.006 3.938 1.00 96.50 204 GLY A C 1
ATOM 1511 O O . GLY A 1 204 ? -1.806 -6.105 3.566 1.00 96.50 204 GLY A O 1
ATOM 1512 N N . LEU A 1 205 ? -2.019 -3.871 3.625 1.00 98.06 205 LEU A N 1
ATOM 1513 C CA . LEU A 1 205 ? -3.161 -3.819 2.722 1.00 98.06 205 LEU A CA 1
ATOM 1514 C C . LEU A 1 205 ? -2.949 -2.721 1.678 1.00 98.06 205 LEU A C 1
ATOM 1516 O O . LEU A 1 205 ? -2.631 -1.581 2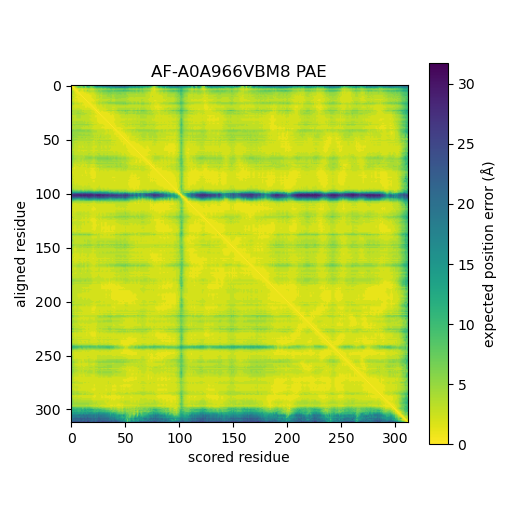.027 1.00 98.06 205 LEU A O 1
ATOM 1520 N N . VAL A 1 206 ? -3.119 -3.066 0.404 1.00 98.69 206 VAL A N 1
ATOM 1521 C CA . VAL A 1 206 ? -3.178 -2.115 -0.715 1.00 98.69 206 VAL A CA 1
ATOM 1522 C C . VAL A 1 206 ? -4.563 -2.180 -1.343 1.00 98.69 206 VAL A C 1
ATOM 1524 O O . VAL A 1 206 ? -5.115 -3.266 -1.497 1.00 98.69 206 VAL A O 1
ATOM 1527 N N . CYS A 1 207 ? -5.127 -1.029 -1.700 1.00 98.69 207 CYS A N 1
ATOM 1528 C CA . CYS A 1 207 ? -6.461 -0.921 -2.275 1.00 98.69 207 CYS A CA 1
ATOM 1529 C C . CYS A 1 207 ? -6.441 -0.021 -3.512 1.00 98.69 207 CYS A C 1
ATOM 1531 O O . CYS A 1 207 ? -6.254 1.189 -3.387 1.00 98.69 207 CYS A O 1
ATOM 1533 N N . CYS A 1 208 ? -6.667 -0.606 -4.690 1.00 98.44 208 CYS A N 1
ATOM 1534 C CA . CYS A 1 208 ? -7.076 0.126 -5.887 1.00 98.44 208 CYS A CA 1
ATOM 1535 C C . CYS A 1 208 ? -8.584 0.393 -5.821 1.00 98.44 208 CYS A C 1
ATOM 1537 O O . CYS A 1 208 ? -9.365 -0.539 -5.637 1.00 98.44 208 CYS A O 1
ATOM 1539 N N . SER A 1 209 ? -9.000 1.647 -5.999 1.00 97.94 209 SER A N 1
ATOM 1540 C CA . SER A 1 209 ? -10.413 2.031 -6.037 1.00 97.94 209 SER A CA 1
ATOM 1541 C C . SER A 1 209 ? -10.647 3.218 -6.971 1.00 97.94 209 SER A C 1
ATOM 1543 O O . SER A 1 209 ? -9.695 3.844 -7.435 1.00 97.94 209 SER A O 1
ATOM 1545 N N . SER A 1 210 ? -11.916 3.548 -7.215 1.00 97.12 210 SER A N 1
ATOM 1546 C CA . SER A 1 210 ? -12.319 4.777 -7.906 1.00 97.12 210 SER A CA 1
ATOM 1547 C C . SER A 1 210 ? -12.841 5.870 -6.957 1.00 97.12 210 SER A C 1
ATOM 1549 O O . SER A 1 210 ? -13.408 6.862 -7.415 1.00 97.12 210 SER A O 1
ATOM 1551 N N . VAL A 1 211 ? -12.759 5.682 -5.635 1.00 98.00 211 VAL A N 1
ATOM 1552 C CA . VAL A 1 211 ? -13.356 6.611 -4.661 1.00 98.00 211 VAL A CA 1
ATOM 1553 C C . VA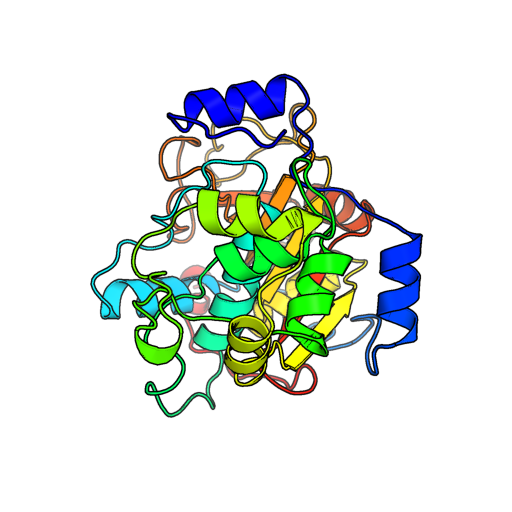L A 1 211 ? -12.414 7.791 -4.434 1.00 98.00 211 VAL A C 1
ATOM 1555 O O . VAL A 1 211 ? -11.310 7.608 -3.925 1.00 98.00 211 VAL A O 1
ATOM 1558 N N . GLY A 1 212 ? -12.861 8.996 -4.800 1.00 97.12 212 GLY A N 1
ATOM 1559 C CA . GLY A 1 212 ? -12.166 10.237 -4.460 1.00 97.12 212 GLY A CA 1
ATOM 1560 C C . GLY A 1 212 ? -12.592 10.798 -3.106 1.00 97.12 212 GLY A C 1
ATOM 1561 O O . GLY A 1 212 ? -13.626 10.396 -2.568 1.00 97.12 212 GLY A O 1
ATOM 1562 N N . PHE A 1 213 ? -11.826 11.744 -2.561 1.00 97.88 213 PHE A N 1
ATOM 1563 C CA . PHE A 1 213 ? -12.076 12.358 -1.254 1.00 97.88 213 PHE A CA 1
ATOM 1564 C C . PHE A 1 213 ? -11.968 13.886 -1.298 1.00 97.88 213 PHE A C 1
ATOM 1566 O O . PHE A 1 213 ? -11.379 14.477 -2.199 1.00 97.88 213 PHE A O 1
ATOM 1573 N N . ASN A 1 214 ? -12.542 14.561 -0.303 1.00 95.31 214 ASN A N 1
ATOM 1574 C CA . ASN A 1 214 ? -12.176 15.952 -0.028 1.00 95.31 214 ASN A CA 1
ATOM 1575 C C . ASN A 1 214 ? -10.737 16.041 0.535 1.00 95.31 214 ASN A C 1
ATOM 1577 O O . ASN A 1 214 ? -10.095 15.030 0.774 1.00 95.31 214 ASN A O 1
ATOM 1581 N N . SER A 1 215 ? -10.208 17.248 0.749 1.00 95.88 215 SER A N 1
ATOM 1582 C CA . SER A 1 215 ? -8.839 17.473 1.264 1.00 95.88 215 SER A CA 1
ATOM 1583 C C . SER A 1 215 ? -8.801 18.112 2.661 1.00 95.88 215 SER A C 1
ATOM 1585 O O . SER A 1 215 ? -7.764 18.611 3.109 1.00 95.88 215 SER A O 1
ATOM 1587 N N . GLN A 1 216 ? -9.928 18.101 3.379 1.00 97.94 216 GLN A N 1
ATOM 1588 C CA . GLN A 1 216 ? -10.051 18.656 4.728 1.00 97.94 216 GLN A CA 1
ATOM 1589 C C . GLN A 1 216 ? -10.681 17.631 5.670 1.00 97.94 216 GLN A C 1
ATOM 1591 O O . GLN A 1 216 ? -11.859 17.292 5.526 1.00 97.94 216 GLN A O 1
ATOM 1596 N N . ARG A 1 217 ? -9.888 17.154 6.635 1.00 98.38 217 ARG A N 1
ATOM 1597 C CA . ARG A 1 217 ? -10.337 16.215 7.665 1.00 98.38 217 ARG A CA 1
ATOM 1598 C C . ARG A 1 217 ? -11.359 16.867 8.591 1.00 98.38 217 ARG A C 1
ATOM 1600 O O . ARG A 1 217 ? -11.233 18.047 8.927 1.00 98.38 217 ARG A O 1
ATOM 1607 N N . ASN A 1 218 ? -12.343 16.089 9.035 1.00 97.75 218 ASN A N 1
ATOM 1608 C CA . ASN A 1 218 ? -13.215 16.477 10.145 1.00 97.75 218 ASN A CA 1
ATOM 1609 C C . ASN A 1 218 ? -12.470 16.373 11.493 1.00 97.75 218 ASN A C 1
ATOM 1611 O O . ASN A 1 218 ? -11.311 15.967 11.533 1.00 97.75 218 ASN A O 1
ATOM 1615 N N . SER A 1 219 ? -13.145 16.696 12.603 1.00 97.38 219 SER A N 1
ATOM 1616 C CA . SER A 1 219 ? -12.592 16.625 13.968 1.00 97.38 219 SER A CA 1
ATOM 1617 C C . SER A 1 219 ? -12.079 15.243 14.385 1.00 97.38 219 SER A C 1
ATOM 1619 O O . SER A 1 219 ? -11.271 15.154 15.300 1.00 97.38 219 SER A O 1
ATOM 1621 N N . GLU A 1 220 ? -12.520 14.181 13.713 1.00 96.62 220 GLU A N 1
ATOM 1622 C CA . GLU A 1 220 ? -12.109 12.800 13.969 1.00 96.62 220 GLU A CA 1
ATOM 1623 C C . GLU A 1 220 ? -11.033 12.310 12.985 1.00 96.62 220 GLU A C 1
ATOM 1625 O O . GLU A 1 220 ? -10.791 11.112 12.863 1.00 96.62 220 GLU A O 1
ATOM 1630 N N . GLY A 1 221 ? -10.394 13.217 12.239 1.00 97.94 221 GLY A N 1
ATOM 1631 C CA . GLY A 1 221 ? -9.335 12.869 11.292 1.00 97.94 221 GLY A CA 1
ATOM 1632 C C . GLY A 1 221 ? -9.823 12.172 10.016 1.00 97.94 221 GLY A C 1
ATOM 1633 O O . GLY A 1 221 ? -9.002 11.630 9.269 1.00 97.94 221 GLY A O 1
ATOM 1634 N N . MET A 1 222 ? -11.133 12.180 9.746 1.00 98.38 222 MET A N 1
ATOM 1635 C CA . MET A 1 222 ? -11.748 11.491 8.609 1.00 98.38 222 MET A CA 1
ATOM 1636 C C . MET A 1 222 ? -11.908 12.388 7.388 1.00 98.38 222 MET A C 1
ATOM 1638 O O . MET A 1 222 ? -12.202 13.578 7.520 1.00 98.38 222 MET A O 1
ATOM 1642 N N . LEU A 1 223 ? -11.810 11.789 6.201 1.00 98.50 223 LEU A N 1
ATOM 1643 C CA . LEU A 1 223 ? -12.276 12.393 4.952 1.00 98.50 223 LEU A CA 1
ATOM 1644 C C . LEU A 1 223 ? -13.538 11.691 4.456 1.00 98.50 223 LEU A C 1
ATOM 1646 O O . LEU A 1 223 ? -13.755 10.505 4.704 1.00 98.50 223 LEU A O 1
ATOM 1650 N N . PHE A 1 224 ? -14.355 12.435 3.715 1.00 97.94 224 PHE A N 1
ATOM 1651 C CA . PHE A 1 224 ? -15.588 11.923 3.127 1.00 97.94 224 PHE A CA 1
ATOM 1652 C C . PHE A 1 224 ? -15.456 11.826 1.606 1.00 97.94 224 PHE A C 1
ATOM 1654 O O . PHE A 1 224 ? -14.789 12.676 1.001 1.00 97.94 224 PHE A O 1
ATOM 1661 N N . PRO A 1 225 ? -16.096 10.823 0.976 1.00 98.00 225 PRO A N 1
ATOM 1662 C CA . PRO A 1 225 ? -16.033 10.660 -0.465 1.00 98.00 225 PRO A CA 1
ATOM 1663 C C . PRO A 1 225 ? -16.470 11.917 -1.221 1.00 98.00 225 PRO A C 1
ATOM 1665 O O . PRO A 1 225 ? -17.547 12.462 -0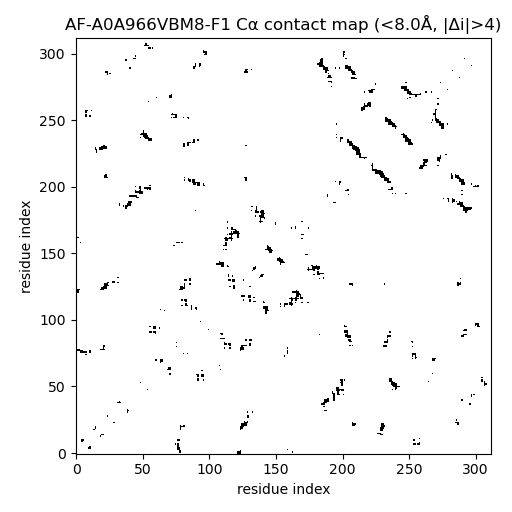.976 1.00 98.00 225 PRO A O 1
ATOM 1668 N N . LYS A 1 226 ? -15.648 12.352 -2.174 1.00 96.75 226 LYS A N 1
ATOM 1669 C CA . LYS A 1 226 ? -15.939 13.453 -3.094 1.00 96.75 226 LYS A CA 1
ATOM 1670 C C . LYS A 1 226 ? -15.214 13.213 -4.415 1.00 96.75 226 LYS A C 1
ATOM 1672 O O . LYS A 1 226 ? -13.997 13.088 -4.443 1.00 96.75 226 LYS A O 1
ATOM 1677 N N . GLY A 1 227 ? -15.967 13.203 -5.511 1.00 95.12 227 GLY A N 1
ATOM 1678 C CA . GLY A 1 227 ? -15.413 12.955 -6.841 1.00 95.12 227 GLY A CA 1
ATOM 1679 C C . GLY A 1 227 ? -14.954 11.508 -7.048 1.00 95.12 227 GLY A C 1
ATOM 1680 O O . GLY A 1 227 ? -15.314 10.602 -6.290 1.00 95.12 227 GLY A O 1
ATOM 1681 N N . THR A 1 228 ? -14.168 11.313 -8.101 1.00 96.19 228 THR A N 1
ATOM 1682 C CA . THR A 1 228 ? -13.683 10.007 -8.553 1.00 96.19 228 THR A CA 1
ATOM 1683 C C . THR A 1 228 ? -12.176 10.081 -8.717 1.00 96.19 228 THR A C 1
ATOM 1685 O O . THR A 1 228 ? -11.695 10.909 -9.484 1.00 96.19 228 THR A O 1
ATOM 1688 N N . TRP A 1 229 ? -11.445 9.201 -8.036 1.00 95.94 229 TRP A N 1
ATOM 1689 C CA . TRP A 1 229 ? -10.004 9.033 -8.215 1.00 95.94 229 TRP A CA 1
ATOM 1690 C C . TRP A 1 229 ? -9.727 7.582 -8.552 1.00 95.94 229 TRP A C 1
ATOM 1692 O O . TRP A 1 229 ? -9.904 6.716 -7.702 1.00 95.94 229 TRP A O 1
ATOM 1702 N N . HIS A 1 230 ? -9.275 7.315 -9.770 1.00 97.44 230 HIS A N 1
ATOM 1703 C CA . HIS A 1 230 ? -8.744 6.011 -10.152 1.00 97.44 230 HIS A CA 1
ATOM 1704 C C . HIS A 1 230 ? -7.357 5.847 -9.530 1.00 97.44 230 HIS A C 1
ATOM 1706 O O . HIS A 1 230 ? -6.345 6.130 -10.168 1.00 97.44 230 HIS A O 1
ATOM 1712 N N . HIS A 1 231 ? -7.323 5.505 -8.244 1.00 98.06 231 HIS A N 1
ATOM 1713 C CA . HIS A 1 231 ? -6.147 5.657 -7.397 1.00 98.06 231 HIS A CA 1
ATOM 1714 C C . HIS A 1 231 ? -5.947 4.453 -6.471 1.00 98.06 231 HIS A C 1
ATOM 1716 O O . HIS A 1 231 ? -6.884 3.700 -6.192 1.00 98.06 231 HIS A O 1
ATOM 1722 N N . ALA A 1 232 ? -4.707 4.219 -6.052 1.00 98.50 232 ALA A N 1
ATOM 1723 C CA . ALA A 1 232 ? -4.350 3.131 -5.157 1.00 98.50 232 ALA A CA 1
ATOM 1724 C C . ALA A 1 232 ? -3.692 3.679 -3.899 1.00 98.50 232 ALA A C 1
ATOM 1726 O O . ALA A 1 232 ? -2.795 4.512 -3.979 1.00 98.50 232 ALA A O 1
ATOM 1727 N N . MET A 1 233 ? -4.142 3.200 -2.744 1.00 98.44 233 MET A N 1
ATOM 1728 C CA . MET A 1 233 ? -3.666 3.660 -1.442 1.00 98.44 233 MET A CA 1
ATOM 1729 C C . MET A 1 233 ? -3.367 2.478 -0.525 1.00 98.44 233 MET A C 1
ATOM 1731 O O . MET A 1 233 ? -3.905 1.381 -0.693 1.00 98.44 233 MET A O 1
ATOM 1735 N N . HIS A 1 234 ? -2.504 2.715 0.457 1.00 98.31 234 HIS A N 1
ATOM 1736 C CA . HIS A 1 234 ? -2.167 1.748 1.496 1.00 98.31 234 HIS A CA 1
ATOM 1737 C C . HIS A 1 234 ? -3.040 1.990 2.732 1.00 98.31 234 HIS A C 1
ATOM 1739 O O . HIS A 1 234 ? -3.222 3.139 3.128 1.00 98.31 234 HIS A O 1
ATOM 1745 N N . TRP A 1 235 ? -3.588 0.939 3.344 1.00 98.69 235 TRP A N 1
ATOM 1746 C CA . TRP A 1 235 ? -4.336 1.064 4.602 1.00 98.69 235 TRP A CA 1
ATOM 1747 C C . TRP A 1 235 ? -3.496 0.557 5.770 1.00 98.69 235 TRP A C 1
ATOM 1749 O O . TRP A 1 235 ? -2.952 -0.549 5.717 1.00 98.69 235 TRP A O 1
ATOM 1759 N N . SER A 1 236 ? -3.393 1.375 6.816 1.00 97.69 236 SER A N 1
ATOM 1760 C CA . SER A 1 236 ? -2.316 1.262 7.802 1.00 97.69 236 SER A CA 1
ATOM 1761 C C . SER A 1 236 ? -2.762 1.224 9.268 1.00 97.69 236 SER A C 1
ATOM 1763 O O . SER A 1 236 ? -1.947 1.041 10.175 1.00 97.69 236 SER A O 1
ATOM 1765 N N . ALA A 1 237 ? -4.064 1.362 9.519 1.00 98.06 237 ALA A N 1
ATOM 1766 C CA . ALA A 1 237 ? -4.672 1.212 10.839 1.00 98.06 237 ALA A CA 1
ATOM 1767 C C . ALA A 1 237 ? -6.142 0.798 10.708 1.00 98.06 237 ALA A C 1
ATOM 1769 O O . ALA A 1 237 ? -6.767 1.049 9.673 1.00 98.06 237 ALA A O 1
ATOM 1770 N N . ALA A 1 238 ? -6.687 0.212 11.770 1.00 98.00 238 ALA A N 1
ATOM 1771 C CA . ALA A 1 238 ? -8.110 -0.067 11.910 1.00 98.00 238 ALA A CA 1
ATOM 1772 C C . ALA A 1 238 ? -8.566 0.297 13.329 1.00 98.00 238 ALA A C 1
ATOM 1774 O O . ALA A 1 238 ? -7.856 0.017 14.288 1.00 98.00 238 ALA A O 1
ATOM 1775 N N . ASP A 1 239 ? -9.731 0.917 13.465 1.00 97.62 239 ASP A N 1
ATOM 1776 C CA . ASP A 1 239 ? -10.383 1.207 14.742 1.00 97.62 239 ASP A CA 1
ATOM 1777 C C . ASP A 1 239 ? -11.763 0.556 14.722 1.00 97.62 239 ASP A C 1
ATOM 1779 O O . ASP A 1 239 ? -12.665 1.053 14.057 1.00 97.62 239 ASP A O 1
ATOM 1783 N N . ASP A 1 240 ? -11.910 -0.578 15.402 1.00 97.31 240 ASP A N 1
ATOM 1784 C CA . ASP A 1 240 ? -13.177 -1.302 15.560 1.00 97.31 240 ASP A CA 1
ATOM 1785 C C . ASP A 1 240 ? -13.677 -1.259 17.010 1.00 97.31 240 ASP A C 1
ATOM 1787 O O . ASP A 1 240 ? -14.403 -2.131 17.476 1.00 97.31 240 ASP A O 1
ATOM 1791 N N . THR A 1 241 ? -13.252 -0.252 17.771 1.00 96.06 241 THR A N 1
ATOM 1792 C CA . THR A 1 241 ? -13.584 -0.124 19.199 1.00 96.06 241 THR A CA 1
ATOM 1793 C C . THR A 1 241 ? -15.014 0.369 19.422 1.00 96.06 241 THR A C 1
ATOM 1795 O O . THR A 1 241 ? -15.578 0.232 20.509 1.00 96.06 241 THR A O 1
ATOM 1798 N N . ARG A 1 242 ? -15.628 0.925 18.371 1.00 92.12 242 ARG A N 1
ATOM 1799 C CA . ARG A 1 242 ? -16.989 1.453 18.357 1.00 92.12 242 ARG A CA 1
ATOM 1800 C C . ARG A 1 242 ? -17.898 0.514 17.579 1.00 92.12 242 ARG A C 1
ATOM 1802 O O . ARG A 1 242 ? -17.756 0.352 16.370 1.00 92.12 242 ARG A O 1
ATOM 1809 N N . SER A 1 243 ? -18.866 -0.077 18.276 1.00 89.12 243 SER A N 1
ATOM 1810 C CA . SER A 1 243 ? -19.832 -0.991 17.662 1.00 89.12 243 SER A CA 1
ATOM 1811 C C . SER A 1 243 ? -20.557 -0.322 16.488 1.00 89.12 243 SER A C 1
ATOM 1813 O O . SER A 1 243 ? -21.201 0.713 16.657 1.00 89.12 243 SER A O 1
ATOM 1815 N N . GLY A 1 244 ? -20.443 -0.921 15.300 1.00 90.88 244 GLY A N 1
ATOM 1816 C CA . GLY A 1 244 ? -21.072 -0.429 14.071 1.00 90.88 244 GLY A CA 1
ATOM 1817 C C . GLY A 1 244 ? -20.351 0.737 13.383 1.00 90.88 244 GLY A C 1
ATOM 1818 O O . GLY A 1 244 ? -20.859 1.224 12.376 1.00 90.88 244 GLY A O 1
ATOM 1819 N N . ASP A 1 245 ? -19.191 1.166 13.882 1.00 94.88 245 ASP A N 1
ATOM 1820 C CA . ASP A 1 245 ? -18.393 2.270 13.337 1.00 94.88 245 ASP A CA 1
ATOM 1821 C C . ASP A 1 245 ? -16.917 1.862 13.244 1.00 94.88 245 ASP A C 1
ATOM 1823 O O . ASP A 1 245 ? -16.036 2.494 13.830 1.00 94.88 245 ASP A O 1
ATOM 1827 N N . CYS A 1 246 ? -16.645 0.773 12.512 1.00 98.12 246 CYS A N 1
ATOM 1828 C CA . CYS A 1 246 ? -15.274 0.410 12.183 1.00 98.12 246 CYS A CA 1
ATOM 1829 C C . CYS A 1 246 ? -14.686 1.447 11.217 1.00 98.12 246 CYS A C 1
ATOM 1831 O O . CYS A 1 246 ? -15.333 1.869 10.250 1.00 98.12 246 CYS A O 1
ATOM 1833 N N . ARG A 1 247 ? -13.445 1.865 11.461 1.00 98.50 247 ARG A N 1
ATOM 1834 C CA . ARG A 1 247 ? -12.747 2.866 10.650 1.00 98.50 247 ARG A CA 1
ATOM 1835 C C . ARG A 1 247 ? -11.382 2.375 10.222 1.00 98.50 247 ARG A C 1
ATOM 1837 O O . ARG A 1 247 ? -10.730 1.619 10.932 1.00 98.50 247 ARG A O 1
ATOM 1844 N N . PHE A 1 248 ? -10.925 2.862 9.076 1.00 98.81 248 PHE A N 1
ATOM 1845 C CA . PHE A 1 248 ? -9.632 2.501 8.502 1.00 98.81 248 PHE A CA 1
ATOM 1846 C C . PHE A 1 248 ? -8.803 3.739 8.235 1.00 98.81 248 PHE A C 1
ATOM 1848 O O . PHE A 1 248 ? -9.310 4.710 7.674 1.00 98.81 248 PHE A O 1
ATOM 1855 N N . LEU A 1 249 ? -7.528 3.700 8.607 1.00 98.75 249 LEU A N 1
ATOM 1856 C CA . LEU A 1 249 ? -6.587 4.749 8.252 1.00 98.75 249 LEU A CA 1
ATOM 1857 C C . LEU A 1 249 ? -5.995 4.452 6.880 1.00 98.75 249 LEU A C 1
ATOM 1859 O O . LEU A 1 249 ? -5.410 3.392 6.656 1.00 98.75 249 LEU A O 1
ATOM 1863 N N . VAL A 1 250 ? -6.111 5.420 5.984 1.00 98.62 250 VAL A N 1
ATOM 1864 C CA . VAL A 1 250 ? -5.599 5.375 4.622 1.00 98.62 250 VAL A CA 1
ATOM 1865 C C . VAL A 1 250 ? -4.396 6.304 4.518 1.00 98.62 250 VAL A C 1
ATOM 1867 O O . VAL A 1 250 ? -4.478 7.491 4.841 1.00 98.62 250 VAL A O 1
ATOM 1870 N N . GLN A 1 251 ? -3.277 5.764 4.046 1.00 98.12 251 GLN A N 1
ATOM 1871 C CA . GLN A 1 251 ? -2.090 6.519 3.681 1.00 98.12 251 GLN A CA 1
ATOM 1872 C C . GLN A 1 251 ? -2.094 6.786 2.176 1.00 98.12 251 GLN A C 1
ATOM 1874 O O . GLN A 1 251 ? -1.972 5.864 1.365 1.00 98.12 251 GLN A O 1
ATOM 1879 N N . ASN A 1 252 ? -2.192 8.064 1.817 1.00 97.31 252 ASN A N 1
ATOM 1880 C CA . ASN A 1 252 ? -2.061 8.514 0.438 1.00 97.31 252 ASN A CA 1
ATOM 1881 C C . ASN A 1 252 ? -0.581 8.781 0.092 1.00 97.31 252 ASN A C 1
ATOM 1883 O O . ASN A 1 252 ? 0.249 9.021 0.972 1.00 97.31 252 ASN A O 1
ATOM 1887 N N . SER A 1 253 ? -0.244 8.762 -1.194 1.00 96.94 253 SER A N 1
ATOM 1888 C CA . SER A 1 253 ? 1.102 8.973 -1.739 1.00 96.94 253 SER A CA 1
ATOM 1889 C C . SER A 1 253 ? 1.310 10.371 -2.319 1.00 96.94 253 SER A C 1
ATOM 1891 O O . SER A 1 253 ? 2.183 10.578 -3.151 1.00 96.94 253 SER A O 1
ATOM 1893 N N . TRP A 1 254 ? 0.528 11.353 -1.881 1.00 96.62 254 TRP A N 1
ATOM 1894 C CA . TRP A 1 254 ? 0.507 12.711 -2.437 1.00 96.62 254 TRP A CA 1
ATOM 1895 C C . TRP A 1 254 ? 1.362 13.728 -1.659 1.00 96.62 254 TRP A C 1
ATOM 1897 O O . TRP A 1 254 ? 1.283 14.938 -1.881 1.00 96.62 254 TRP A O 1
ATOM 1907 N N . GLY A 1 255 ? 2.199 13.239 -0.741 1.00 93.69 255 GLY A N 1
ATOM 1908 C CA . GLY A 1 255 ? 3.021 14.052 0.155 1.00 93.69 255 GLY A CA 1
ATOM 1909 C C . GLY A 1 255 ? 2.257 14.519 1.394 1.00 93.69 255 GLY A C 1
ATOM 1910 O O . GLY A 1 255 ? 1.220 13.973 1.752 1.00 93.69 255 GLY A O 1
ATOM 1911 N N . TYR A 1 256 ? 2.773 15.527 2.091 1.00 95.31 256 TYR A N 1
ATOM 1912 C CA . TYR A 1 256 ? 2.198 15.953 3.375 1.00 95.31 256 TYR A CA 1
ATOM 1913 C C . TYR A 1 256 ? 1.137 17.041 3.263 1.00 95.31 256 TYR A C 1
ATOM 1915 O O . TYR A 1 256 ? 0.301 17.175 4.148 1.00 95.31 256 TYR A O 1
ATOM 1923 N N . THR A 1 257 ? 1.180 17.830 2.195 1.00 92.56 257 THR A N 1
ATOM 1924 C CA . THR A 1 257 ? 0.406 19.070 2.077 1.00 92.56 257 THR A CA 1
ATOM 1925 C C . THR A 1 257 ? -0.904 18.906 1.313 1.00 92.56 257 THR A C 1
ATOM 1927 O O . THR A 1 257 ? -1.668 19.863 1.233 1.00 92.56 257 THR A O 1
ATOM 1930 N N . TRP A 1 258 ? -1.196 17.717 0.769 1.00 95.50 258 TRP A N 1
ATOM 1931 C CA . TRP A 1 258 ? -2.429 17.482 0.004 1.00 95.50 258 TRP A CA 1
ATOM 1932 C C . TRP A 1 258 ? -3.692 17.497 0.876 1.00 95.50 258 TRP A C 1
ATOM 1934 O O . TRP A 1 258 ? -4.782 17.741 0.367 1.00 95.50 258 TRP A O 1
ATOM 1944 N N . VAL A 1 259 ? -3.552 17.235 2.180 1.00 97.00 259 VAL A N 1
ATOM 1945 C CA . VAL A 1 259 ? -4.660 17.122 3.134 1.00 97.00 259 VAL A CA 1
ATOM 1946 C C . VAL A 1 259 ? -4.403 17.966 4.380 1.00 97.00 259 VAL A C 1
ATOM 1948 O O . VAL A 1 259 ? -3.310 17.975 4.945 1.00 97.00 259 VAL A O 1
ATOM 1951 N N . SER A 1 260 ? -5.443 18.653 4.840 1.00 97.38 260 SER A N 1
ATOM 1952 C CA . SER A 1 260 ? -5.432 19.518 6.023 1.00 97.38 260 SER A CA 1
ATOM 1953 C C . SER A 1 260 ? -6.462 19.067 7.067 1.00 97.38 260 SER A C 1
ATOM 1955 O O . SER A 1 260 ? -7.198 18.102 6.858 1.00 97.38 260 SER A O 1
ATOM 1957 N N . GLY A 1 261 ? -6.523 19.760 8.205 1.00 97.50 261 GLY A N 1
ATOM 1958 C CA . GLY A 1 261 ? -7.452 19.456 9.297 1.00 97.50 261 GLY A CA 1
ATOM 1959 C C . GLY A 1 261 ? -6.840 18.571 10.389 1.00 97.50 261 GLY A C 1
ATOM 1960 O O . GLY A 1 261 ? -5.695 18.117 10.253 1.00 97.50 261 GLY A O 1
ATOM 1961 N N . PRO A 1 262 ? -7.578 18.355 11.490 1.00 97.44 262 PRO A N 1
ATOM 1962 C CA . PRO A 1 262 ? -7.055 17.689 12.6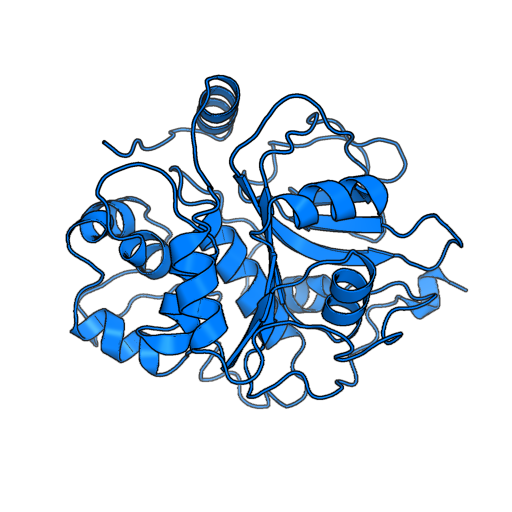74 1.00 97.44 262 PRO A CA 1
ATOM 1963 C C . PRO A 1 262 ? -6.774 16.205 12.412 1.00 97.44 262 PRO A C 1
ATOM 1965 O O . PRO A 1 262 ? -7.184 15.633 11.401 1.00 97.44 262 PRO A O 1
ATOM 1968 N N . LYS A 1 263 ? -6.002 15.611 13.319 1.00 97.62 263 LYS A N 1
ATOM 1969 C CA . LYS A 1 263 ? -5.517 14.231 13.280 1.00 97.62 263 LYS A CA 1
ATOM 1970 C C . LYS A 1 263 ? -5.893 13.548 14.589 1.00 97.62 263 LYS A C 1
ATOM 1972 O O . LYS A 1 263 ? -5.887 14.203 15.628 1.00 97.62 263 LYS A O 1
ATOM 1977 N N . VAL A 1 264 ? -6.160 12.248 14.539 1.00 96.50 264 VAL A N 1
ATOM 1978 C CA . VAL A 1 264 ? -6.406 11.414 15.725 1.00 96.50 264 VAL A CA 1
ATOM 1979 C C . VAL A 1 264 ? -5.415 10.253 15.775 1.00 96.50 264 VAL A C 1
ATOM 1981 O O . VAL A 1 264 ? -4.800 9.917 14.760 1.00 96.50 264 VAL A O 1
ATOM 1984 N N . HIS A 1 265 ? -5.238 9.660 16.959 1.00 95.06 265 HIS A N 1
ATOM 1985 C CA . HIS A 1 265 ? -4.378 8.488 17.192 1.00 95.06 265 HIS A CA 1
ATOM 1986 C C . HIS A 1 265 ? -2.941 8.623 16.653 1.00 95.06 265 HIS A C 1
ATOM 1988 O O . HIS A 1 265 ? -2.348 7.642 16.208 1.00 95.06 265 HIS A O 1
ATOM 1994 N N . ASP A 1 266 ? -2.386 9.839 16.660 1.00 94.50 266 ASP A N 1
ATOM 1995 C CA . ASP A 1 266 ? -1.066 10.158 16.099 1.00 94.50 266 ASP A CA 1
ATOM 1996 C C . ASP A 1 266 ? -0.882 9.744 14.629 1.00 94.50 266 ASP A C 1
ATOM 1998 O O . ASP A 1 266 ? 0.236 9.432 14.206 1.00 94.50 266 ASP A O 1
ATOM 2002 N N . GLN A 1 267 ? -1.962 9.734 13.837 1.00 95.31 267 GLN A N 1
ATOM 2003 C CA . GLN A 1 267 ? -1.879 9.353 12.429 1.00 95.31 267 GLN A CA 1
ATOM 2004 C C . GLN A 1 267 ? -0.784 10.167 11.688 1.00 95.31 267 GLN A C 1
ATOM 2006 O O . GLN A 1 267 ? -0.592 11.369 11.950 1.00 95.31 267 GLN A O 1
ATOM 2011 N N . PRO A 1 268 ? -0.041 9.536 10.762 1.00 96.06 268 PRO A N 1
ATOM 2012 C CA . PRO A 1 268 ? 1.042 10.169 10.025 1.00 96.06 268 PRO A CA 1
ATOM 2013 C C . PRO A 1 268 ? 0.528 11.279 9.102 1.00 96.06 268 PRO A C 1
ATOM 2015 O O . PRO A 1 268 ? -0.659 11.376 8.785 1.00 96.06 268 PRO A O 1
ATOM 2018 N N . GLU A 1 269 ? 1.434 12.149 8.666 1.00 96.81 269 GLU A N 1
ATOM 2019 C CA . GLU A 1 269 ? 1.104 13.171 7.672 1.00 96.81 269 GLU A CA 1
ATOM 2020 C C . GLU A 1 269 ? 0.651 12.536 6.347 1.00 96.81 269 GLU A C 1
ATOM 2022 O O . GLU A 1 269 ? 1.073 11.438 5.985 1.00 96.81 269 GLU A O 1
ATOM 2027 N N . GLY A 1 270 ? -0.222 13.230 5.614 1.00 96.44 270 GLY A N 1
ATOM 2028 C CA . GLY A 1 270 ? -0.760 12.725 4.345 1.00 96.44 270 GLY A CA 1
ATOM 2029 C C . GLY A 1 270 ? -1.804 11.604 4.473 1.00 96.44 270 GLY A C 1
ATOM 2030 O O . GLY A 1 270 ? -2.211 11.048 3.453 1.00 96.44 270 GLY A O 1
ATOM 2031 N N . SER A 1 271 ? -2.249 11.282 5.693 1.00 98.31 271 SER A N 1
ATOM 2032 C CA . SER A 1 271 ? -3.229 10.223 5.975 1.00 98.31 271 SER A CA 1
ATOM 2033 C C . SER A 1 271 ? -4.620 10.748 6.335 1.00 98.31 271 SER A C 1
ATOM 2035 O O . SER A 1 271 ? -4.791 11.921 6.691 1.00 98.31 271 SER A O 1
ATOM 2037 N N . PHE A 1 272 ? -5.617 9.867 6.296 1.00 98.75 272 PHE A N 1
ATOM 2038 C CA . PHE A 1 272 ? -6.988 10.148 6.721 1.00 98.75 272 PHE A CA 1
ATOM 2039 C C . PHE A 1 272 ? -7.749 8.875 7.079 1.00 98.75 272 PHE A C 1
ATOM 2041 O O . PHE A 1 272 ? -7.451 7.805 6.557 1.00 98.75 272 PHE A O 1
ATOM 2048 N N . TRP A 1 273 ? -8.754 8.998 7.941 1.00 98.75 273 TRP A N 1
ATOM 2049 C CA . TRP A 1 273 ? -9.651 7.893 8.272 1.00 98.75 273 TRP A CA 1
ATOM 2050 C C . TRP A 1 273 ? -10.858 7.827 7.325 1.00 98.75 273 TRP A C 1
ATOM 2052 O O . TRP A 1 273 ? -11.345 8.856 6.849 1.00 98.75 273 TRP A O 1
ATOM 2062 N N . ILE A 1 274 ? -11.363 6.618 7.086 1.00 98.75 274 ILE A N 1
ATOM 2063 C CA . ILE A 1 274 ? -12.606 6.337 6.352 1.00 98.75 274 ILE A CA 1
ATOM 2064 C C . ILE A 1 274 ? -13.506 5.411 7.173 1.00 98.75 274 ILE A C 1
ATOM 2066 O O . ILE A 1 274 ? -13.005 4.626 7.976 1.00 98.75 274 ILE A O 1
ATOM 2070 N N . SER A 1 275 ? -14.822 5.481 6.967 1.00 98.56 275 SER A N 1
ATOM 2071 C CA . SER A 1 275 ? -15.773 4.554 7.599 1.00 98.56 275 SER A CA 1
ATOM 2072 C C . SER A 1 275 ? -15.777 3.180 6.922 1.00 98.56 275 SER A C 1
ATOM 2074 O O . SER A 1 275 ? -15.390 3.049 5.756 1.00 98.56 275 SER A O 1
ATOM 2076 N N . GLN A 1 276 ? -16.282 2.163 7.623 1.00 98.38 276 GLN A N 1
ATOM 2077 C CA . GLN A 1 276 ? -16.454 0.803 7.103 1.00 98.38 276 GLN A CA 1
ATOM 2078 C C . GLN A 1 276 ? -17.277 0.740 5.810 1.00 98.38 276 GLN A C 1
ATOM 2080 O O . GLN A 1 276 ? -16.963 -0.058 4.931 1.00 98.38 276 GLN A O 1
ATOM 2085 N N . ASP A 1 277 ? -18.277 1.610 5.641 1.00 98.50 277 ASP A N 1
ATOM 2086 C CA . ASP A 1 277 ? -19.105 1.640 4.429 1.00 98.50 277 ASP A CA 1
ATOM 2087 C C . ASP A 1 277 ? -18.299 2.125 3.220 1.00 98.50 277 ASP A C 1
ATOM 2089 O O . ASP A 1 277 ? -18.391 1.575 2.119 1.00 98.50 277 ASP A O 1
ATOM 2093 N N . VAL A 1 278 ? -17.453 3.140 3.428 1.00 98.75 278 VAL A N 1
ATOM 2094 C CA . VAL A 1 278 ? -16.531 3.629 2.398 1.00 98.75 278 VAL A CA 1
ATOM 2095 C C . VAL A 1 278 ? -15.476 2.572 2.096 1.00 98.75 278 VAL A C 1
ATOM 2097 O O . VAL A 1 278 ? -15.215 2.299 0.925 1.00 98.75 278 VAL A O 1
ATOM 2100 N N . ALA A 1 279 ? -14.922 1.930 3.125 1.00 98.81 279 ALA A N 1
ATOM 2101 C CA . ALA A 1 279 ? -13.975 0.835 2.969 1.00 98.81 279 ALA A CA 1
ATOM 2102 C C . ALA A 1 279 ? -14.583 -0.320 2.156 1.00 98.81 279 ALA A C 1
ATOM 2104 O O . ALA A 1 279 ? -13.980 -0.773 1.185 1.00 98.81 279 ALA A O 1
ATOM 2105 N N . GLN A 1 280 ? -15.808 -0.745 2.474 1.00 98.75 280 GLN A N 1
ATOM 2106 C CA . GLN A 1 280 ? -16.509 -1.797 1.740 1.00 98.75 280 GLN A CA 1
ATOM 2107 C C . GLN A 1 280 ? -16.762 -1.407 0.281 1.00 98.75 280 GLN A C 1
ATOM 2109 O O . GLN A 1 280 ? -16.587 -2.237 -0.612 1.00 98.75 280 GLN A O 1
ATOM 2114 N N . ARG A 1 281 ? -17.127 -0.145 0.019 1.00 98.50 281 ARG A N 1
ATOM 2115 C CA . ARG A 1 281 ? -17.272 0.381 -1.345 1.00 98.50 281 ARG A CA 1
ATOM 2116 C C . ARG A 1 281 ? -15.950 0.341 -2.113 1.00 98.50 281 ARG A C 1
ATOM 2118 O O . ARG A 1 281 ? -15.946 -0.061 -3.272 1.00 98.50 281 ARG A O 1
ATOM 2125 N N . MET A 1 282 ? -14.845 0.751 -1.489 1.00 98.75 282 MET A N 1
ATOM 2126 C CA . MET A 1 282 ? -13.515 0.714 -2.106 1.00 98.75 282 MET A CA 1
ATOM 2127 C C . MET A 1 282 ? -13.070 -0.723 -2.395 1.00 98.75 282 MET A C 1
ATOM 2129 O O . MET A 1 282 ? -12.613 -1.009 -3.496 1.00 98.75 282 MET A O 1
ATOM 2133 N N . ILE A 1 283 ? -13.281 -1.641 -1.447 1.00 98.69 283 ILE A N 1
ATOM 2134 C CA . ILE A 1 283 ? -13.009 -3.075 -1.609 1.00 98.69 283 ILE A CA 1
ATOM 2135 C C . ILE A 1 283 ? -13.837 -3.676 -2.749 1.00 98.69 283 ILE A C 1
ATOM 2137 O O . ILE A 1 283 ? -13.313 -4.446 -3.553 1.00 98.69 283 ILE A O 1
ATOM 2141 N N . GLY A 1 284 ? -15.102 -3.267 -2.875 1.00 97.94 284 GLY A N 1
ATOM 2142 C CA . GLY A 1 284 ? -15.999 -3.694 -3.949 1.00 97.94 284 GLY A CA 1
ATOM 2143 C C . GLY A 1 284 ? -15.533 -3.324 -5.363 1.00 97.94 284 GLY A C 1
ATOM 2144 O O . GLY A 1 284 ? -16.057 -3.880 -6.323 1.00 97.94 284 GLY A O 1
ATOM 2145 N N . TYR A 1 285 ? -14.534 -2.443 -5.512 1.00 96.75 285 TYR A N 1
ATOM 2146 C CA . TYR A 1 285 ? -13.895 -2.174 -6.805 1.00 96.75 285 TYR A CA 1
ATOM 2147 C C . TYR A 1 285 ? -13.080 -3.377 -7.322 1.00 96.75 285 TYR A C 1
ATOM 2149 O O . TYR A 1 285 ? -12.865 -3.498 -8.524 1.00 96.75 285 TYR A O 1
ATOM 2157 N N . GLY A 1 286 ? -12.671 -4.296 -6.433 1.00 96.00 286 GLY A N 1
ATOM 2158 C CA . GLY A 1 286 ? -12.053 -5.578 -6.796 1.00 96.00 286 GLY A CA 1
ATOM 2159 C C . GLY A 1 286 ? -10.525 -5.558 -6.901 1.00 96.00 286 GLY A C 1
ATOM 2160 O O . GLY A 1 286 ? -9.945 -6.413 -7.566 1.00 96.00 286 GLY A O 1
ATOM 2161 N N . GLY A 1 287 ? -9.863 -4.577 -6.282 1.00 96.81 287 GLY A N 1
ATOM 2162 C CA . GLY A 1 287 ? -8.411 -4.380 -6.356 1.00 96.81 287 GLY A CA 1
ATOM 2163 C C . GLY A 1 287 ? -7.726 -4.275 -4.996 1.00 96.81 287 GLY A C 1
ATOM 2164 O O . GLY A 1 287 ? -6.719 -3.575 -4.886 1.00 96.81 287 GLY A O 1
ATOM 2165 N N . THR A 1 288 ? -8.280 -4.916 -3.964 1.00 98.69 288 THR A N 1
ATOM 2166 C CA . THR A 1 288 ? -7.735 -4.872 -2.601 1.00 98.69 288 THR A CA 1
ATOM 2167 C C . THR A 1 288 ? -7.021 -6.168 -2.249 1.00 98.69 288 THR A C 1
ATOM 2169 O O . THR A 1 288 ? -7.635 -7.234 -2.247 1.00 98.69 288 THR A O 1
ATOM 2172 N N . TYR A 1 289 ? -5.739 -6.076 -1.901 1.00 98.81 289 TYR A N 1
ATOM 2173 C CA . TYR A 1 289 ? -4.901 -7.232 -1.594 1.00 98.81 289 TYR A CA 1
ATOM 2174 C C . TYR A 1 289 ? -4.263 -7.110 -0.216 1.00 98.81 289 TYR A C 1
ATOM 2176 O O . TYR A 1 289 ? -3.624 -6.101 0.097 1.00 98.81 289 TYR A O 1
ATOM 2184 N N . ALA A 1 290 ? -4.412 -8.170 0.578 1.00 98.75 290 ALA A N 1
ATOM 2185 C CA . ALA A 1 290 ? -3.609 -8.407 1.767 1.00 98.75 290 ALA A CA 1
ATOM 2186 C C . ALA A 1 290 ? -2.207 -8.861 1.347 1.00 98.75 290 ALA A C 1
ATOM 2188 O O . ALA A 1 290 ? -2.062 -9.640 0.403 1.00 98.75 290 ALA A O 1
ATOM 2189 N N . VAL A 1 291 ? -1.188 -8.373 2.049 1.00 98.44 291 VAL A N 1
ATOM 2190 C CA . VAL A 1 291 ? 0.232 -8.580 1.751 1.00 98.44 291 VAL A CA 1
ATOM 2191 C C . VAL A 1 291 ? 0.946 -9.082 3.003 1.00 98.44 291 VAL A C 1
ATOM 2193 O O . VAL A 1 291 ? 0.932 -8.428 4.047 1.00 98.44 291 VAL A O 1
ATOM 2196 N N . SER A 1 292 ? 1.612 -10.226 2.871 1.00 97.00 292 SER A N 1
ATOM 2197 C CA . SER A 1 292 ? 2.463 -10.843 3.888 1.00 97.00 292 SER A CA 1
ATOM 2198 C C . SER A 1 292 ? 3.889 -10.991 3.371 1.00 97.00 292 SER A C 1
ATOM 2200 O O . SER A 1 292 ? 4.114 -11.356 2.218 1.00 97.00 292 SER A O 1
ATOM 2202 N N . ASN A 1 293 ? 4.875 -10.727 4.225 1.00 93.12 293 ASN A N 1
ATOM 2203 C CA . ASN A 1 293 ? 6.290 -10.950 3.924 1.00 93.12 293 ASN A CA 1
ATOM 2204 C C . ASN A 1 293 ? 6.746 -12.402 4.179 1.00 93.12 293 ASN A C 1
ATOM 2206 O O . ASN A 1 293 ? 7.922 -12.693 3.984 1.00 93.12 293 ASN A O 1
ATOM 2210 N N . VAL A 1 294 ? 5.839 -13.292 4.592 1.00 92.94 294 VAL A N 1
ATOM 2211 C CA . VAL A 1 294 ? 6.081 -14.726 4.829 1.00 92.94 294 VAL A CA 1
ATOM 2212 C C . VAL A 1 294 ? 5.040 -15.582 4.100 1.00 92.94 294 VAL A C 1
ATOM 2214 O O . VAL A 1 294 ? 4.085 -15.056 3.521 1.00 92.94 294 VAL A O 1
ATOM 2217 N N . ASP A 1 295 ? 5.218 -16.901 4.130 1.00 93.94 295 ASP A N 1
ATOM 2218 C CA . ASP A 1 295 ? 4.226 -17.843 3.616 1.00 93.94 295 ASP A CA 1
ATOM 2219 C C . ASP A 1 295 ? 2.989 -17.877 4.528 1.00 93.94 295 ASP A C 1
ATOM 2221 O O . ASP A 1 295 ? 3.068 -18.122 5.733 1.00 93.94 295 ASP A O 1
ATOM 2225 N N . GLY A 1 296 ? 1.823 -17.624 3.938 1.00 96.06 296 GLY A N 1
ATOM 2226 C CA . GLY A 1 296 ? 0.554 -17.469 4.631 1.00 96.06 296 GLY A CA 1
ATOM 2227 C C . GLY A 1 296 ? 0.433 -16.180 5.448 1.00 96.06 296 GLY A C 1
ATOM 2228 O O . GLY A 1 296 ? 1.177 -15.208 5.291 1.00 96.06 296 GLY A O 1
ATOM 2229 N N . PHE A 1 297 ? -0.551 -16.206 6.345 1.00 96.62 297 PHE A N 1
ATOM 2230 C CA . PHE A 1 297 ? -0.825 -15.158 7.328 1.00 96.62 297 PHE A CA 1
ATOM 2231 C C . PHE A 1 297 ? -0.839 -15.763 8.742 1.00 96.62 297 PHE A C 1
ATOM 2233 O O . PHE A 1 297 ? -1.905 -15.854 9.360 1.00 96.62 297 PHE A O 1
ATOM 2240 N N . PRO A 1 298 ? 0.302 -16.279 9.242 1.00 94.50 298 PRO A N 1
ATOM 2241 C CA . PRO A 1 298 ? 0.377 -16.775 10.611 1.00 94.50 298 PRO A CA 1
ATOM 2242 C C . PRO A 1 298 ? -0.047 -15.696 11.614 1.00 94.50 298 PRO A C 1
ATOM 2244 O O . PRO A 1 298 ? 0.212 -14.509 11.444 1.00 94.50 298 PRO A O 1
ATOM 2247 N N . LYS A 1 299 ? -0.701 -16.099 12.702 1.00 88.19 299 LYS A N 1
ATOM 2248 C CA . LYS A 1 299 ? -1.061 -15.148 13.755 1.00 88.19 299 LYS A CA 1
ATOM 2249 C C . LYS A 1 299 ? 0.214 -14.521 14.335 1.00 88.19 299 LYS A C 1
ATOM 2251 O O . LYS A 1 299 ? 1.123 -15.247 14.727 1.00 88.19 299 LYS A O 1
ATOM 2256 N N . ARG A 1 300 ? 0.254 -13.189 14.417 1.00 87.38 300 ARG A N 1
ATOM 2257 C CA . ARG A 1 300 ? 1.362 -12.426 15.005 1.00 87.38 300 ARG A CA 1
ATOM 2258 C C . ARG A 1 300 ? 0.969 -11.851 16.354 1.00 87.38 300 ARG A C 1
ATOM 2260 O O . ARG A 1 300 ? -0.149 -11.371 16.527 1.00 87.38 300 ARG A O 1
ATOM 2267 N N . GLU A 1 301 ? 1.910 -11.856 17.287 1.00 80.94 301 GLU A N 1
ATOM 2268 C CA . GLU A 1 301 ? 1.825 -11.013 18.474 1.00 80.94 301 GLU A CA 1
ATOM 2269 C C . GLU A 1 301 ? 2.480 -9.675 18.151 1.00 80.94 301 GLU A C 1
ATOM 2271 O O . GLU A 1 301 ? 3.700 -9.575 18.015 1.00 80.94 301 GLU A O 1
ATOM 2276 N N . LEU A 1 302 ? 1.655 -8.648 17.963 1.00 82.62 302 LEU A N 1
ATOM 2277 C CA . LEU A 1 302 ? 2.154 -7.316 17.663 1.00 82.62 302 LEU A CA 1
ATOM 2278 C C . LEU A 1 302 ? 2.622 -6.614 18.929 1.00 82.62 302 LEU A C 1
ATOM 2280 O O . LEU A 1 302 ? 2.046 -6.767 20.009 1.00 82.62 302 LEU A O 1
ATOM 2284 N N . LYS A 1 303 ? 3.628 -5.755 18.765 1.00 79.12 303 LYS A N 1
ATOM 2285 C CA . LYS A 1 303 ? 3.964 -4.771 19.787 1.00 79.12 303 LYS A CA 1
ATOM 2286 C C . LYS A 1 303 ? 2.742 -3.892 20.060 1.00 79.12 303 LYS A C 1
ATOM 2288 O O . LYS A 1 303 ? 2.134 -3.359 19.134 1.00 79.12 303 LYS A O 1
ATOM 2293 N N . ASP A 1 304 ? 2.423 -3.702 21.336 1.00 79.25 304 ASP A N 1
ATOM 2294 C CA . ASP A 1 304 ? 1.404 -2.740 21.736 1.00 79.25 304 ASP A CA 1
ATOM 2295 C C . ASP A 1 304 ? 1.922 -1.318 21.498 1.00 79.25 304 ASP A C 1
ATOM 2297 O O . ASP A 1 304 ? 2.905 -0.871 22.091 1.00 79.25 304 ASP A O 1
ATOM 2301 N N . TRP A 1 305 ? 1.268 -0.620 20.580 1.00 78.19 305 TRP A N 1
ATOM 2302 C CA . TRP A 1 305 ? 1.624 0.725 20.143 1.00 78.19 305 TRP A CA 1
ATOM 2303 C C . TRP A 1 305 ? 0.860 1.818 20.912 1.00 78.19 305 TRP A C 1
ATOM 2305 O O . TRP A 1 305 ? 0.683 2.931 20.403 1.00 78.19 305 TRP A O 1
ATOM 2315 N N . GLY A 1 306 ? 0.413 1.504 22.132 1.00 62.00 306 GLY A N 1
ATOM 2316 C CA . GLY A 1 306 ? -0.415 2.368 22.980 1.00 62.00 306 GLY A CA 1
ATOM 2317 C C . GLY A 1 306 ? -1.909 2.229 22.685 1.00 62.00 306 GLY A C 1
ATOM 2318 O O . GLY A 1 306 ? -2.700 3.072 23.092 1.00 62.00 306 GLY A O 1
ATOM 2319 N N . ALA A 1 307 ? -2.316 1.177 21.968 1.00 66.81 307 ALA A N 1
ATOM 2320 C CA . ALA A 1 307 ? -3.722 0.945 21.646 1.00 66.81 307 ALA A CA 1
ATOM 2321 C C . ALA A 1 307 ? -4.552 0.689 22.911 1.00 66.81 307 ALA A C 1
ATOM 2323 O O . ALA A 1 307 ? -5.676 1.170 23.024 1.00 66.81 307 ALA A O 1
ATOM 2324 N N . LYS A 1 308 ? -3.969 -0.015 23.889 1.00 66.81 308 LYS A N 1
ATOM 2325 C CA . LYS A 1 308 ? -4.617 -0.280 25.180 1.00 66.81 308 LYS A CA 1
ATOM 2326 C C . LYS A 1 308 ? -4.727 0.959 26.068 1.00 66.81 308 LYS A C 1
ATOM 2328 O O . LYS A 1 308 ? -5.640 1.025 26.876 1.00 66.81 308 LYS A O 1
ATOM 2333 N N . GLU A 1 309 ? -3.832 1.934 25.906 1.00 57.62 309 GLU A N 1
ATOM 2334 C CA . GLU A 1 309 ? -3.850 3.195 26.664 1.00 57.62 309 GLU A CA 1
ATOM 2335 C C . GLU A 1 309 ? -4.926 4.159 26.146 1.00 57.62 309 GLU A C 1
ATOM 2337 O O . GLU A 1 309 ? -5.515 4.891 26.929 1.00 57.62 309 GLU A O 1
ATOM 2342 N N . VAL A 1 310 ? -5.225 4.133 24.841 1.00 58.44 310 VAL A N 1
ATOM 2343 C CA . VAL A 1 310 ? -6.314 4.928 24.234 1.00 58.44 310 VAL A CA 1
ATOM 2344 C C . VAL A 1 310 ? -7.701 4.440 24.676 1.00 58.44 310 VAL A C 1
ATOM 2346 O O . VAL A 1 310 ? -8.660 5.207 24.650 1.00 58.44 310 VAL A O 1
ATOM 2349 N N . LEU A 1 311 ? -7.806 3.169 25.065 1.00 53.56 311 LEU A N 1
ATOM 2350 C CA . LEU A 1 311 ? -9.041 2.521 25.515 1.00 53.56 311 LEU A CA 1
ATOM 2351 C C . LEU A 1 311 ? -9.243 2.551 27.040 1.00 53.56 311 LEU A C 1
ATOM 2353 O O . LEU A 1 311 ? -10.250 2.021 27.512 1.00 53.56 311 LEU A O 1
ATOM 2357 N N . GLY A 1 312 ? -8.287 3.119 27.786 1.00 39.12 312 GLY A N 1
ATOM 2358 C CA . GLY A 1 312 ? -8.292 3.229 29.249 1.00 39.12 312 GLY A CA 1
ATOM 2359 C C . GLY A 1 312 ? -8.921 4.513 29.771 1.00 39.12 312 GLY A C 1
ATOM 2360 O O . GLY A 1 312 ? -8.710 5.576 29.149 1.00 39.12 312 GLY A O 1
#

Solvent-accessible surface area (backbone atoms only — not comparable to full-atom values): 15753 Å² total; per-residue (Å²): 116,65,62,76,41,92,43,60,64,54,47,50,53,39,30,75,72,64,43,48,14,20,47,66,50,69,68,59,37,49,56,50,36,78,70,42,99,49,33,56,41,76,72,60,55,68,68,63,22,65,64,31,56,26,60,39,43,55,38,36,42,50,51,32,45,74,70,76,43,67,58,71,66,74,46,65,43,48,37,47,33,32,22,51,7,49,34,47,8,48,45,28,14,50,48,42,37,80,79,69,80,63,62,84,87,63,76,50,58,57,40,39,36,62,44,35,3,50,51,67,37,56,56,58,29,33,36,38,49,54,40,56,45,38,23,44,72,64,25,28,47,44,55,43,37,69,38,70,96,71,78,41,75,37,56,58,91,52,64,66,60,8,58,70,13,5,59,76,38,51,55,69,69,58,28,58,58,12,40,78,44,35,39,45,26,61,18,41,36,78,46,46,66,44,51,33,14,39,28,45,45,22,31,9,27,24,37,21,23,53,73,18,55,57,49,58,28,42,92,75,13,29,42,54,82,39,77,60,24,28,34,23,29,16,46,41,28,27,36,28,66,43,89,96,53,34,31,36,31,37,41,52,48,54,23,56,81,65,45,45,66,51,72,47,94,82,58,61,67,27,47,34,29,36,47,43,70,57,45,35,54,35,27,66,55,68,21,19,35,40,30,24,65,40,80,57,79,72,91,56,82,67,82,82,82,53,46,70,62,76,75,102

Radius of gyration: 17.68 Å; Cα contacts (8 Å, |Δi|>4): 773; chains: 1; bounding box: 47×42×52 Å

pLDDT: mean 94.07, std 9.05, range [39.12, 98.81]

Secondary structure (DSSP, 8-state):
-----SSHHHHHHHHHTT-BSEE--HHHHHHHHHT-SS-B-TTTTTTTTTT-EE-THHHHHHHHHHTTPPTT-----SS-HHHHHHHHHHHHHHHT-TT---TTS-SSPBPSHHHHHTSSSSSS-EEHHHHHHHHHHTS---BSSEEGGGTEE-SS--HHHHHHHTTT-S-HHHHHHHGGG---EEEE--SHHHHHHHHHTT-EEEEEEEEEE-SB--TTSB--EEEEEEEEEEEEEEE--STT--EEEEE-SS-SSS-BS--STTPPTTEEEEEHHHHHHHHTTSEEEEEESSSS---------SHHHHT-

Nearest PDB structures (foldseek):
  6ycd-assembly2_B  TM=6.050E-01  e=2.269E-05  Ananas comosus
  4w5c-assembly4_D  TM=6.108E-01  e=3.505E-05  Trypanosoma cruzi
  1s4v-assembly1_A  TM=5.752E-01  e=2.414E-05  Ricinus communis
  3bpm-assembly2_B  TM=4.848E-01  e=8.875E-04  Plasmodium falciparum
  3h6a-assembly1_A  TM=2.232E-01  e=1.445E+00  Homo sapiens